Protein AF-A0A1C5MV67-F1 (afdb_monomer_lite)

Secondary structure (DSSP, 8-state):
-HHHHHHHHHHHHHHHHHHHHHHHHHHTS-HHHHHHHHHHHHHHHHHH-SS-BSSTT-GGGB--HHHHHHHHHHHT---SS-HHHHHHH--EEE-S-S-HHHHHHTTTSTT-EEE--TTS--TTHHHHHHHHTT--HHHHHHHHHHHHHHHHHHHHHHHHHTT-GGGHHHHHHHHTTS-HHHHTT-HHHHHHHHHHHHHHHHHHHHHHHHGGGHHHHHHHHHHHHHHH-SSSSTHHHHHHHHHHHHHH--SS-HHHHHHHHHHHHHHHHHHHHHHHHHHHHHHHHHH-S-HHHHHHHHHHHHH-SEETTEE--HHHHHHHHHHTS--

Radius of gyration: 21.18 Å; chains: 1; bounding box: 54×54×55 Å

Sequence (327 aa):
MKKTLFTYITAFLCSVIGGSFLLAAAYALPQRSIDKHVEESVAVLAEEGNYPVETPGILGTMRDNYTDAIMLNMASYDSKYPLLQKAFGNYKKRNSDKYAVTWLEHRNDKDAKSVSYARYWHGYLVPLKLLLEVFNYQQIRSLIIFTDLLLIVWICLLMQKKGRNRYIFPFLITLMFFPLNIVGKSLQFSTVFIPVLLEILVMLKYEKNFHAQYGLLFLFSGIVTAYLDLLTYPLVSVGFLLCFAIISDENSRCFGKWKNMVGYTLSWGIGYGGMWASKWLISSLILRENVLKNAVDTAAFRVSTSNGNDTWTHMDVWKVNISNSPK

pLDDT: mean 89.57, std 10.17, range [42.03, 98.31]

Structure (mmCIF, N/CA/C/O backbone):
data_AF-A0A1C5MV67-F1
#
_entry.id   AF-A0A1C5MV67-F1
#
loop_
_atom_site.group_PDB
_atom_site.id
_atom_site.type_symbol
_atom_site.label_atom_id
_atom_site.label_alt_id
_atom_site.label_comp_id
_atom_site.label_asym_id
_atom_site.label_entity_id
_atom_site.label_seq_id
_atom_site.pdbx_PDB_ins_code
_atom_site.Cartn_x
_atom_site.Cartn_y
_atom_site.Cartn_z
_atom_site.occupancy
_atom_site.B_iso_or_equiv
_atom_site.auth_seq_id
_atom_site.auth_comp_id
_atom_site.auth_asym_id
_atom_site.auth_atom_id
_atom_site.pdbx_PDB_model_num
ATOM 1 N N . MET A 1 1 ? 0.168 -11.218 31.106 1.00 62.50 1 MET A N 1
ATOM 2 C CA . MET A 1 1 ? 1.357 -10.566 30.508 1.00 62.50 1 MET A CA 1
ATOM 3 C C . MET A 1 1 ? 2.141 -11.494 29.575 1.00 62.50 1 MET A C 1
ATOM 5 O O . MET A 1 1 ? 2.167 -11.205 28.388 1.00 62.50 1 MET A O 1
ATOM 9 N N . LYS A 1 2 ? 2.690 -12.633 30.040 1.00 71.88 2 LYS A N 1
ATOM 10 C CA . LYS A 1 2 ? 3.451 -13.576 29.181 1.00 71.88 2 LYS A CA 1
ATOM 11 C C . LYS A 1 2 ? 2.666 -14.086 27.957 1.00 71.88 2 LYS A C 1
ATOM 13 O O . LYS A 1 2 ? 3.179 -14.032 26.848 1.00 71.88 2 LYS A O 1
ATOM 18 N N . LYS A 1 3 ? 1.403 -14.497 28.143 1.00 77.62 3 LYS A N 1
ATOM 19 C CA . LYS A 1 3 ? 0.530 -14.979 27.051 1.00 77.62 3 LYS A CA 1
ATOM 20 C C . LYS A 1 3 ? 0.248 -13.900 25.995 1.00 77.62 3 LYS A C 1
ATOM 22 O O . LYS A 1 3 ? 0.315 -14.183 24.810 1.00 77.62 3 LYS A O 1
ATOM 27 N N . THR A 1 4 ? -0.007 -12.663 26.425 1.00 83.56 4 THR A N 1
ATOM 28 C CA . THR A 1 4 ? -0.262 -11.522 25.530 1.00 83.56 4 THR A CA 1
ATOM 29 C C . THR A 1 4 ? 0.975 -11.168 24.710 1.00 83.56 4 THR A C 1
ATOM 31 O O . THR A 1 4 ? 0.873 -11.041 23.499 1.00 83.56 4 THR A O 1
ATOM 34 N N . LEU A 1 5 ? 2.149 -11.072 25.343 1.00 88.88 5 LEU A N 1
ATOM 35 C CA . LEU A 1 5 ? 3.400 -10.794 24.631 1.00 88.88 5 LEU A CA 1
ATOM 36 C C . LEU A 1 5 ? 3.720 -11.891 23.606 1.00 88.88 5 LEU A C 1
ATOM 38 O O . LEU A 1 5 ? 4.070 -11.582 22.472 1.00 88.88 5 LEU A O 1
ATOM 42 N N . PHE A 1 6 ? 3.534 -13.160 23.984 1.00 92.94 6 PHE A N 1
ATOM 43 C CA . PHE A 1 6 ? 3.697 -14.288 23.070 1.00 92.94 6 PHE A CA 1
ATOM 44 C C . PHE A 1 6 ? 2.798 -14.149 21.835 1.00 92.94 6 PHE A C 1
ATOM 46 O O . PHE A 1 6 ? 3.295 -14.247 20.721 1.00 92.94 6 PHE A O 1
ATOM 53 N N . THR A 1 7 ? 1.513 -13.817 22.006 1.00 93.19 7 THR A N 1
ATOM 54 C CA . THR A 1 7 ? 0.595 -13.595 20.875 1.00 93.19 7 THR A CA 1
ATOM 55 C C . THR A 1 7 ? 1.082 -12.504 19.920 1.00 93.19 7 THR A C 1
ATOM 57 O O . THR A 1 7 ? 1.011 -12.700 18.712 1.00 93.19 7 THR A O 1
ATOM 60 N N . TYR A 1 8 ? 1.601 -11.382 20.429 1.00 94.81 8 TYR A N 1
ATOM 61 C CA . TYR A 1 8 ? 2.103 -10.290 19.585 1.00 94.81 8 TYR A CA 1
ATOM 62 C C . TYR A 1 8 ? 3.346 -10.715 18.798 1.00 94.81 8 TYR A C 1
ATOM 64 O O . TYR A 1 8 ? 3.428 -10.466 17.598 1.00 94.81 8 TYR A O 1
ATOM 72 N N . ILE A 1 9 ? 4.285 -11.402 19.455 1.00 95.56 9 ILE A N 1
ATOM 73 C CA . ILE A 1 9 ? 5.500 -11.914 18.809 1.00 95.56 9 ILE A CA 1
ATOM 74 C C . ILE A 1 9 ? 5.137 -12.943 17.737 1.00 95.56 9 ILE A C 1
ATOM 76 O O . ILE A 1 9 ? 5.615 -12.845 16.611 1.00 95.56 9 ILE A O 1
ATOM 80 N N . THR A 1 10 ? 4.264 -13.903 18.053 1.00 96.06 10 THR A N 1
ATOM 81 C CA . THR A 1 10 ? 3.809 -14.911 17.090 1.00 96.06 10 THR A CA 1
ATOM 82 C C . THR A 1 10 ? 3.107 -14.260 15.904 1.00 96.06 10 THR A C 1
ATOM 84 O O . THR A 1 10 ? 3.457 -14.559 14.768 1.00 96.06 10 THR A O 1
ATOM 87 N N . ALA A 1 11 ? 2.174 -13.334 16.142 1.00 96.12 11 ALA A N 1
ATOM 88 C CA . ALA A 1 11 ? 1.477 -12.614 15.079 1.00 96.12 11 ALA A CA 1
ATOM 89 C C . ALA A 1 11 ? 2.453 -11.868 14.157 1.00 96.12 11 ALA A C 1
ATOM 91 O O . ALA A 1 11 ? 2.352 -11.971 12.933 1.00 96.12 11 ALA A O 1
ATOM 92 N N . PHE A 1 12 ? 3.435 -11.176 14.736 1.00 98.00 12 PHE A N 1
ATOM 93 C CA . PHE A 1 12 ? 4.463 -10.473 13.980 1.00 98.00 12 PHE A CA 1
ATOM 94 C C . PHE A 1 12 ? 5.322 -11.434 13.141 1.00 98.00 12 PHE A C 1
ATOM 96 O O . PHE A 1 12 ? 5.445 -11.248 11.932 1.00 98.00 12 PHE A O 1
ATOM 103 N N . LEU A 1 13 ? 5.863 -12.499 13.743 1.00 97.69 13 LEU A N 1
ATOM 104 C CA . LEU A 1 13 ? 6.701 -13.475 13.034 1.00 97.69 13 LEU A CA 1
ATOM 105 C C . LEU A 1 13 ? 5.932 -14.190 11.917 1.00 97.69 13 LEU A C 1
ATOM 107 O O . LEU A 1 13 ? 6.445 -14.319 10.806 1.00 97.69 13 LEU A O 1
ATOM 111 N N . CYS A 1 14 ? 4.687 -14.597 12.176 1.00 97.88 14 CYS A N 1
ATOM 112 C CA . CYS A 1 14 ? 3.814 -15.172 11.156 1.00 97.88 14 CYS A CA 1
ATOM 113 C C . CYS A 1 14 ? 3.566 -14.190 10.006 1.00 97.88 14 CYS A C 1
ATOM 115 O O . CYS A 1 14 ? 3.551 -14.613 8.854 1.00 97.88 14 CYS A O 1
ATOM 117 N N . SER A 1 15 ? 3.428 -12.893 10.291 1.00 98.06 15 SER A N 1
ATOM 118 C CA . SER A 1 15 ? 3.246 -11.870 9.255 1.00 98.06 15 SER A CA 1
ATOM 119 C C . SER A 1 15 ? 4.497 -11.680 8.401 1.00 98.06 15 SER A C 1
ATOM 121 O O . SER A 1 15 ? 4.391 -11.577 7.183 1.00 98.06 15 SER A O 1
ATOM 123 N N . VAL A 1 16 ? 5.688 -11.695 9.007 1.00 98.19 16 VAL A N 1
ATOM 124 C CA . VAL A 1 16 ? 6.962 -11.615 8.271 1.00 98.19 16 VAL A CA 1
ATOM 125 C C . VAL A 1 16 ? 7.144 -12.833 7.364 1.00 98.19 16 VAL A C 1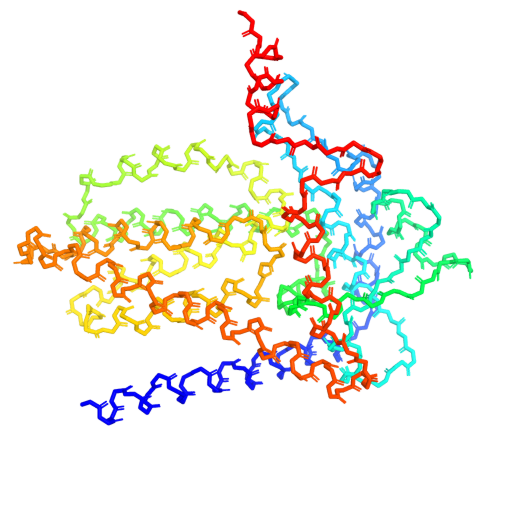
ATOM 127 O O . VAL A 1 16 ? 7.483 -12.682 6.189 1.00 98.19 16 VAL A O 1
ATOM 130 N N . ILE A 1 17 ? 6.887 -14.039 7.879 1.00 97.88 17 ILE A N 1
ATOM 131 C CA . ILE A 1 17 ? 6.990 -15.286 7.106 1.00 97.88 17 ILE A CA 1
ATOM 132 C C . ILE A 1 17 ? 5.941 -15.307 5.989 1.00 97.88 17 ILE A C 1
ATOM 134 O O . ILE A 1 17 ? 6.277 -15.566 4.835 1.00 97.88 17 ILE A O 1
ATOM 138 N N . GLY A 1 18 ? 4.688 -14.982 6.311 1.00 98.12 18 GLY A N 1
ATOM 139 C CA . GLY A 1 18 ? 3.589 -14.924 5.351 1.00 98.12 18 GLY A CA 1
ATOM 140 C C . GLY A 1 18 ? 3.837 -13.895 4.250 1.00 98.12 18 GLY A C 1
ATOM 141 O O . GLY A 1 18 ? 3.744 -14.229 3.075 1.00 98.12 18 GLY A O 1
ATOM 142 N N . GLY A 1 19 ? 4.245 -12.675 4.605 1.00 97.69 19 GLY A N 1
ATOM 143 C CA . GLY A 1 19 ? 4.586 -11.625 3.642 1.00 97.69 19 GLY A CA 1
ATOM 144 C C . GLY A 1 19 ? 5.785 -11.989 2.761 1.00 97.69 19 GLY A C 1
ATOM 145 O O . GLY A 1 19 ? 5.784 -11.697 1.565 1.00 97.69 19 GLY A O 1
ATOM 146 N N . SER A 1 20 ? 6.778 -12.687 3.317 1.00 97.69 20 SER A N 1
ATOM 147 C CA . SER A 1 20 ? 7.913 -13.224 2.553 1.00 97.69 20 SER A CA 1
ATOM 148 C C . SER A 1 20 ? 7.466 -14.269 1.533 1.00 97.69 20 SER A C 1
ATOM 150 O O . SER A 1 20 ? 7.858 -14.206 0.368 1.00 97.69 20 SER A O 1
ATOM 152 N N . PHE A 1 21 ? 6.622 -15.209 1.963 1.00 97.94 21 PHE A N 1
ATOM 153 C CA . PHE A 1 21 ? 6.066 -16.245 1.100 1.00 97.94 21 PHE A CA 1
ATOM 154 C C . PHE A 1 21 ? 5.197 -15.651 -0.010 1.00 97.94 21 PHE A C 1
ATOM 156 O O . PHE A 1 21 ? 5.400 -15.980 -1.174 1.00 97.94 21 PHE A O 1
ATOM 163 N N . LEU A 1 22 ? 4.277 -14.742 0.327 1.00 98.12 22 LEU A N 1
ATOM 164 C CA . LEU A 1 22 ? 3.391 -14.090 -0.640 1.00 98.12 22 LEU A CA 1
ATOM 165 C C . LEU A 1 22 ? 4.179 -13.314 -1.697 1.00 98.12 22 LEU A C 1
ATOM 167 O O . LEU A 1 22 ? 3.877 -13.418 -2.883 1.00 98.12 22 LEU A O 1
ATOM 171 N N . LEU A 1 23 ? 5.220 -12.584 -1.289 1.00 97.00 23 LEU A N 1
ATOM 172 C CA . LEU A 1 23 ? 6.060 -11.846 -2.227 1.00 97.00 23 LEU A CA 1
ATOM 173 C C . LEU A 1 23 ? 6.837 -12.797 -3.144 1.00 97.00 23 LEU A C 1
ATOM 175 O O . LEU A 1 23 ? 6.863 -12.595 -4.355 1.00 97.00 23 LEU A O 1
ATOM 179 N N . ALA A 1 24 ? 7.423 -13.865 -2.597 1.00 96.81 24 ALA A N 1
ATOM 180 C CA . ALA A 1 24 ? 8.077 -14.890 -3.407 1.00 96.81 24 ALA A CA 1
ATOM 181 C C . ALA A 1 24 ? 7.095 -15.555 -4.386 1.00 96.81 24 ALA A C 1
ATOM 183 O O . ALA A 1 24 ? 7.437 -15.740 -5.550 1.00 96.81 24 ALA A O 1
ATOM 184 N N . ALA A 1 25 ? 5.868 -15.850 -3.952 1.00 96.88 25 ALA A N 1
ATOM 185 C CA . ALA A 1 25 ? 4.820 -16.402 -4.805 1.00 96.88 25 ALA A CA 1
ATOM 186 C C . ALA A 1 25 ? 4.427 -15.437 -5.937 1.00 96.88 25 ALA A C 1
ATOM 188 O O . ALA A 1 25 ? 4.288 -15.868 -7.077 1.00 96.88 25 ALA A O 1
ATOM 189 N N . ALA A 1 26 ? 4.333 -14.131 -5.667 1.00 96.50 26 ALA A N 1
ATOM 190 C CA . ALA A 1 26 ? 4.048 -13.126 -6.693 1.00 96.50 26 ALA A CA 1
ATOM 191 C C . ALA A 1 26 ? 5.129 -13.080 -7.789 1.00 96.50 26 ALA A C 1
ATOM 193 O O . ALA A 1 26 ? 4.818 -12.919 -8.967 1.00 96.50 26 ALA A O 1
ATOM 194 N N . TYR A 1 27 ? 6.402 -13.271 -7.431 1.00 95.50 27 TYR A N 1
ATOM 195 C CA . TYR A 1 27 ? 7.497 -13.375 -8.406 1.00 95.50 27 TYR A CA 1
ATOM 196 C C . TYR A 1 27 ? 7.587 -14.735 -9.111 1.00 95.50 27 TYR A C 1
ATOM 198 O O . TYR A 1 27 ? 8.359 -14.862 -10.061 1.00 95.50 27 TYR A O 1
ATOM 206 N N . ALA A 1 28 ? 6.825 -15.734 -8.666 1.00 94.88 28 ALA A N 1
ATOM 207 C CA . ALA A 1 28 ? 6.713 -17.030 -9.328 1.00 94.88 28 ALA A CA 1
ATOM 208 C C . ALA A 1 28 ? 5.585 -17.069 -10.378 1.00 94.88 28 ALA A C 1
ATOM 210 O O . ALA A 1 28 ? 5.469 -18.063 -11.094 1.00 94.88 28 ALA A O 1
ATOM 211 N N . LEU A 1 29 ? 4.760 -16.016 -10.468 1.00 95.19 29 LEU A N 1
ATOM 212 C CA . LEU A 1 29 ? 3.685 -15.919 -11.456 1.00 95.19 29 LEU A CA 1
ATOM 213 C C . LEU A 1 29 ? 4.227 -15.867 -12.899 1.00 95.19 29 LEU A C 1
ATOM 215 O O . LEU A 1 29 ? 5.327 -15.346 -13.119 1.00 95.19 29 LEU A O 1
ATOM 219 N N . PRO A 1 30 ? 3.475 -16.390 -13.889 1.00 92.31 30 PRO A N 1
ATOM 220 C CA . PRO A 1 30 ? 3.860 -16.334 -15.295 1.00 92.31 30 PRO A CA 1
ATOM 221 C C . PRO A 1 30 ? 3.992 -14.898 -15.808 1.00 92.31 30 PRO A C 1
ATOM 223 O O . PRO A 1 30 ? 3.091 -14.084 -15.701 1.00 92.31 30 PRO A O 1
ATOM 226 N N . GLN A 1 31 ? 5.105 -14.580 -16.459 1.00 93.56 31 GLN A N 1
ATOM 227 C CA . GLN A 1 31 ? 5.372 -13.184 -16.799 1.00 93.56 31 GLN A CA 1
ATOM 228 C C . GLN A 1 31 ? 4.659 -12.696 -18.078 1.00 93.56 31 GLN A C 1
ATOM 230 O O . GLN A 1 31 ? 4.447 -11.501 -18.260 1.00 93.56 31 GLN A O 1
ATOM 235 N N . ARG A 1 32 ? 4.230 -13.612 -18.957 1.00 94.81 32 ARG A N 1
ATOM 236 C CA . ARG A 1 32 ? 3.711 -13.281 -20.298 1.00 94.81 32 ARG A CA 1
ATOM 237 C C . ARG A 1 32 ? 2.493 -12.348 -20.275 1.00 94.81 32 ARG A C 1
ATOM 239 O O . ARG A 1 32 ? 2.457 -11.399 -21.054 1.00 94.81 32 ARG A O 1
ATOM 246 N N . SER A 1 33 ? 1.493 -12.635 -19.440 1.00 95.81 33 SER A N 1
ATOM 247 C CA . SER A 1 33 ? 0.276 -11.813 -19.346 1.00 95.81 33 SER A CA 1
ATOM 248 C C . SER A 1 33 ? 0.591 -10.450 -18.734 1.00 95.81 33 SER A C 1
ATOM 250 O O . SER A 1 33 ? 0.167 -9.421 -19.254 1.00 95.81 33 SER A O 1
ATOM 252 N N . ILE A 1 34 ? 1.399 -10.458 -17.670 1.00 97.25 34 ILE A N 1
ATOM 253 C CA . ILE A 1 34 ? 1.827 -9.263 -16.942 1.00 97.25 34 ILE A CA 1
ATOM 254 C C . ILE A 1 34 ? 2.571 -8.307 -17.874 1.00 97.25 34 ILE A C 1
ATOM 256 O O . ILE A 1 34 ? 2.233 -7.128 -17.930 1.00 97.25 34 ILE A O 1
ATOM 260 N N . ASP A 1 35 ? 3.539 -8.803 -18.646 1.00 95.81 35 ASP A N 1
ATOM 261 C CA . ASP A 1 35 ? 4.328 -7.972 -19.559 1.00 95.81 35 ASP A CA 1
ATOM 262 C C . ASP A 1 35 ? 3.471 -7.339 -20.650 1.00 95.81 35 ASP A C 1
ATOM 264 O O . ASP A 1 35 ? 3.646 -6.155 -20.943 1.00 95.81 35 ASP A O 1
ATOM 268 N N . LYS A 1 36 ? 2.515 -8.098 -21.201 1.00 96.50 36 LYS A N 1
ATOM 269 C CA . LYS A 1 36 ? 1.563 -7.598 -22.196 1.00 96.50 36 LYS A CA 1
ATOM 270 C C . LYS A 1 36 ? 0.708 -6.465 -21.620 1.00 96.50 36 LYS A C 1
ATOM 272 O O . LYS A 1 36 ? 0.616 -5.397 -22.217 1.00 96.50 36 LYS A O 1
ATOM 277 N N . HIS A 1 37 ? 0.101 -6.665 -20.453 1.00 97.94 37 HIS A N 1
ATOM 278 C CA . HIS A 1 37 ? -0.737 -5.636 -19.836 1.00 97.94 37 HIS A CA 1
ATOM 279 C C . HIS A 1 37 ? 0.075 -4.421 -19.376 1.00 97.94 37 HIS A C 1
ATOM 281 O O . HIS A 1 37 ? -0.418 -3.295 -19.440 1.00 97.94 37 HIS A O 1
ATOM 287 N N . VAL A 1 38 ? 1.332 -4.604 -18.962 1.00 97.19 38 VAL A N 1
ATOM 288 C CA . VAL A 1 38 ? 2.241 -3.485 -18.684 1.00 97.19 38 VAL A CA 1
ATOM 289 C C . VAL A 1 38 ? 2.593 -2.728 -19.966 1.00 97.19 38 VAL A C 1
ATOM 291 O O . VAL A 1 38 ? 2.618 -1.504 -19.934 1.00 97.19 38 VAL A O 1
ATOM 294 N N . GLU A 1 39 ? 2.805 -3.406 -21.095 1.00 95.56 39 GLU A N 1
ATOM 295 C CA . GLU A 1 39 ? 3.030 -2.764 -22.397 1.00 95.56 39 GLU A CA 1
ATOM 296 C C . GLU A 1 39 ? 1.841 -1.894 -22.827 1.00 95.56 39 GLU A C 1
ATOM 298 O O . GLU A 1 39 ? 2.036 -0.724 -23.147 1.00 95.56 39 GLU A O 1
ATOM 303 N N . GLU A 1 40 ? 0.612 -2.407 -22.709 1.00 96.25 40 GLU A N 1
ATOM 304 C CA . GLU A 1 40 ? -0.617 -1.624 -22.928 1.00 96.25 40 GLU A CA 1
ATOM 305 C C . GLU A 1 40 ? -0.695 -0.394 -22.002 1.00 96.25 40 GLU A C 1
ATOM 307 O O . GLU A 1 40 ? -1.222 0.655 -22.372 1.00 96.25 40 GLU A O 1
ATOM 312 N N . SER A 1 41 ? -0.144 -0.509 -20.792 1.00 96.69 41 SER A N 1
ATOM 313 C CA . SER A 1 41 ? -0.167 0.544 -19.772 1.00 96.69 41 SER A CA 1
ATOM 314 C C . SER A 1 41 ? 0.841 1.670 -20.019 1.00 96.69 41 SER A C 1
ATOM 316 O O . SER A 1 41 ? 0.632 2.783 -19.534 1.00 96.69 41 SER A O 1
ATOM 318 N N . VAL A 1 42 ? 1.925 1.404 -20.759 1.00 95.44 42 VAL A N 1
ATOM 319 C CA . VAL A 1 42 ? 2.972 2.402 -21.041 1.00 95.44 42 VAL A CA 1
ATOM 320 C C . VAL A 1 42 ? 2.407 3.589 -21.807 1.00 95.44 42 VAL A C 1
ATOM 322 O O . VAL A 1 42 ? 2.688 4.721 -21.430 1.00 95.44 42 VAL A O 1
ATOM 325 N N . ALA A 1 43 ? 1.581 3.344 -22.828 1.00 92.56 43 ALA A N 1
ATOM 326 C CA . ALA A 1 43 ? 1.019 4.406 -23.662 1.00 92.56 43 ALA A CA 1
ATOM 327 C C . ALA A 1 43 ? 0.228 5.433 -22.832 1.00 92.56 43 ALA A C 1
ATOM 329 O O . ALA A 1 43 ? 0.409 6.636 -22.998 1.00 92.56 43 ALA A O 1
ATOM 330 N N . VAL A 1 44 ? -0.575 4.954 -21.874 1.00 94.19 44 VAL A N 1
ATOM 331 C CA . VAL A 1 44 ? -1.361 5.810 -20.971 1.00 94.19 44 VAL A CA 1
ATOM 332 C C . VAL A 1 44 ? -0.451 6.667 -20.092 1.00 94.19 44 VAL A C 1
ATOM 334 O O . VAL A 1 44 ? -0.664 7.868 -19.953 1.00 94.19 44 VAL A O 1
ATOM 337 N N . LEU A 1 45 ? 0.580 6.068 -19.491 1.00 94.94 45 LEU A N 1
ATOM 338 C CA . LEU A 1 45 ? 1.503 6.798 -18.619 1.00 94.94 45 LEU A CA 1
ATOM 339 C C . LEU A 1 45 ? 2.386 7.787 -19.388 1.00 94.94 45 LEU A C 1
ATOM 341 O O . LEU A 1 45 ? 2.703 8.846 -18.850 1.00 94.94 45 LEU A O 1
ATOM 345 N N . ALA A 1 46 ? 2.776 7.459 -20.621 1.00 93.69 46 ALA A N 1
ATOM 346 C CA . ALA A 1 46 ? 3.545 8.345 -21.490 1.00 93.69 46 ALA A CA 1
ATOM 347 C C . ALA A 1 46 ? 2.738 9.594 -21.876 1.00 93.69 46 ALA A C 1
ATOM 349 O O . ALA A 1 46 ? 3.272 10.700 -21.832 1.00 93.69 46 ALA A O 1
ATOM 350 N N . GLU A 1 47 ? 1.445 9.430 -22.173 1.00 94.25 47 GLU A N 1
ATOM 351 C CA . GLU A 1 47 ? 0.533 10.542 -22.459 1.00 94.25 47 GLU A CA 1
ATOM 352 C C . GLU A 1 47 ? 0.284 11.421 -21.222 1.00 94.25 47 GLU A C 1
ATOM 354 O O . GLU A 1 47 ? 0.350 12.646 -21.296 1.00 94.25 47 GLU A O 1
ATOM 359 N N . GLU A 1 48 ? 0.030 10.808 -20.063 1.00 93.69 48 GLU A N 1
ATOM 360 C CA . GLU A 1 48 ? -0.258 11.540 -18.823 1.00 93.69 48 GLU A CA 1
ATOM 361 C C . GLU A 1 48 ? 0.989 12.179 -18.182 1.00 93.69 48 GLU A C 1
ATOM 363 O O . GLU A 1 48 ? 0.888 13.143 -17.420 1.00 93.69 48 GLU A O 1
ATOM 368 N N . GLY A 1 49 ? 2.176 11.631 -18.441 1.00 94.06 49 GLY A N 1
ATOM 369 C CA . GLY A 1 49 ? 3.418 12.032 -17.792 1.00 94.06 49 GLY A CA 1
ATOM 370 C C . GLY A 1 49 ? 3.531 11.569 -16.332 1.00 94.06 49 GLY A C 1
ATOM 371 O O . GLY A 1 49 ? 2.738 10.780 -15.822 1.00 94.06 49 GLY A O 1
ATOM 372 N N . ASN A 1 50 ? 4.573 12.048 -15.640 1.00 92.81 50 ASN A N 1
ATOM 373 C CA . ASN A 1 50 ? 4.967 11.550 -14.309 1.00 92.81 50 ASN A CA 1
ATOM 374 C C . ASN A 1 50 ? 4.142 12.132 -13.152 1.00 92.81 50 ASN A C 1
ATOM 376 O O . ASN A 1 50 ? 3.959 11.461 -12.140 1.00 92.81 50 ASN A O 1
ATOM 380 N N . TYR A 1 51 ? 3.675 13.371 -13.289 1.00 93.19 51 TYR A N 1
ATOM 381 C CA . TYR A 1 51 ? 2.961 14.092 -12.234 1.00 93.19 51 TYR A CA 1
ATOM 382 C C . TYR A 1 51 ? 1.809 14.921 -12.821 1.00 93.19 51 TYR A C 1
ATOM 384 O O . TYR A 1 51 ? 1.839 16.152 -12.741 1.00 93.19 51 TYR A O 1
ATOM 392 N N . PRO A 1 52 ? 0.818 14.286 -13.477 1.00 92.69 52 PRO A N 1
ATOM 393 C CA . PRO A 1 52 ? -0.318 15.015 -14.024 1.00 92.69 52 PRO A CA 1
ATOM 394 C C . PRO A 1 52 ? -1.130 15.653 -12.896 1.00 92.69 52 PRO A C 1
ATOM 396 O O . PRO A 1 52 ? -1.346 15.048 -11.843 1.00 92.69 52 PRO A O 1
ATOM 399 N N . VAL A 1 53 ? -1.601 16.873 -13.138 1.00 90.31 53 VAL A N 1
ATOM 400 C CA . VAL A 1 53 ? -2.462 17.627 -12.222 1.00 90.31 53 VAL A CA 1
ATOM 401 C C . VAL A 1 53 ? -3.864 17.659 -12.819 1.00 90.31 53 VAL A C 1
ATOM 403 O O . VAL A 1 53 ? -4.039 18.191 -13.912 1.00 90.31 53 VAL A O 1
ATOM 406 N N . GLU A 1 54 ? -4.859 17.091 -12.129 1.00 87.06 54 GLU A N 1
ATOM 407 C CA . GLU A 1 54 ? -6.228 17.022 -12.674 1.00 87.06 54 GLU A CA 1
ATOM 408 C C . GLU A 1 54 ? -6.885 18.406 -12.776 1.00 87.06 54 GLU A C 1
ATOM 410 O O . GLU A 1 54 ? -7.599 18.676 -13.739 1.00 87.06 54 GLU A O 1
ATOM 415 N N . THR A 1 55 ? -6.639 19.288 -11.801 1.00 86.31 55 THR A N 1
ATOM 416 C CA . THR A 1 55 ? -7.139 20.667 -11.818 1.00 86.31 55 THR A CA 1
ATOM 417 C C . THR A 1 55 ? -5.963 21.638 -11.920 1.00 86.31 55 THR A C 1
ATOM 419 O O . THR A 1 55 ? -5.234 21.805 -10.934 1.00 86.31 55 THR A O 1
ATOM 422 N N . PRO A 1 56 ? -5.769 22.312 -13.071 1.00 86.06 56 PRO A N 1
ATOM 423 C CA . PRO A 1 56 ? -4.658 23.237 -13.270 1.00 86.06 56 PRO A CA 1
ATOM 424 C C . PRO A 1 56 ? -4.527 24.253 -12.126 1.00 86.06 56 PRO A C 1
ATOM 426 O O . PRO A 1 56 ? -5.502 24.884 -11.725 1.00 86.06 56 PRO A O 1
ATOM 429 N N . GLY A 1 57 ? -3.316 24.390 -11.579 1.00 84.56 57 GLY A N 1
ATOM 430 C CA . GLY A 1 57 ? -3.016 25.293 -10.461 1.00 84.56 57 GLY A CA 1
ATOM 431 C C . GLY A 1 57 ? -3.283 24.728 -9.059 1.00 84.56 57 GLY A C 1
ATOM 432 O O . GLY A 1 57 ? -2.811 25.310 -8.085 1.00 84.56 57 GLY A O 1
ATOM 433 N N . ILE A 1 58 ? -3.959 23.580 -8.921 1.00 84.75 58 ILE A N 1
ATOM 434 C CA . ILE A 1 58 ? -4.219 22.946 -7.619 1.00 84.75 58 ILE A CA 1
ATOM 435 C C . ILE A 1 58 ? -3.313 21.725 -7.443 1.00 84.75 58 ILE A C 1
ATOM 437 O O . ILE A 1 58 ? -3.680 20.603 -7.791 1.00 84.75 58 ILE A O 1
ATOM 441 N N . LEU A 1 59 ? -2.139 21.924 -6.835 1.00 84.31 59 LEU A N 1
ATOM 442 C CA . LEU A 1 59 ? -1.154 20.853 -6.599 1.00 84.31 59 LEU A CA 1
ATOM 443 C C . LEU A 1 59 ? -1.704 19.671 -5.783 1.00 84.31 59 LEU A C 1
ATOM 445 O O . LEU A 1 59 ? -1.254 18.545 -5.963 1.00 84.31 59 LEU A O 1
ATOM 449 N N . GLY A 1 60 ? -2.715 19.891 -4.935 1.00 80.69 60 GLY A N 1
ATOM 450 C CA . GLY A 1 60 ? -3.403 18.814 -4.209 1.00 80.69 60 GLY A CA 1
ATOM 451 C C . GLY A 1 60 ? -4.145 17.814 -5.109 1.00 80.69 60 GLY A C 1
ATOM 452 O O . GLY A 1 60 ? -4.586 16.776 -4.631 1.00 80.69 60 GLY A O 1
ATOM 453 N N . THR A 1 61 ? -4.272 18.110 -6.406 1.00 86.25 61 THR A N 1
ATOM 454 C CA . THR A 1 61 ? -4.858 17.222 -7.424 1.00 86.25 61 THR A CA 1
ATOM 455 C C . THR A 1 61 ? -3.805 16.531 -8.296 1.00 86.25 61 THR A C 1
ATOM 457 O O . THR A 1 61 ? -4.122 15.998 -9.358 1.00 86.25 61 THR A O 1
ATOM 460 N N . MET A 1 62 ? -2.540 16.555 -7.871 1.00 90.06 62 MET A N 1
ATOM 461 C CA . MET A 1 62 ? -1.441 15.881 -8.554 1.00 90.06 62 MET A CA 1
ATOM 462 C C . MET A 1 62 ? -1.473 14.371 -8.290 1.00 90.06 62 MET A C 1
ATOM 464 O O . MET A 1 62 ? -1.549 13.934 -7.139 1.00 90.06 62 MET A O 1
ATOM 468 N N . ARG A 1 63 ? -1.377 13.568 -9.354 1.00 91.00 63 ARG A N 1
ATOM 469 C CA . ARG A 1 63 ? -1.203 12.109 -9.265 1.00 91.00 63 ARG A CA 1
ATOM 470 C C . ARG A 1 63 ? 0.277 11.734 -9.260 1.00 91.00 63 ARG A C 1
ATOM 472 O O . ARG A 1 63 ? 1.117 12.480 -9.759 1.00 91.00 63 ARG A O 1
ATOM 479 N N . ASP A 1 64 ? 0.586 10.556 -8.726 1.00 92.75 64 ASP A N 1
ATOM 480 C CA . ASP A 1 64 ? 1.953 10.027 -8.639 1.00 92.75 64 ASP A CA 1
ATOM 481 C C . ASP A 1 64 ? 2.202 8.915 -9.671 1.00 92.75 64 ASP A C 1
ATOM 483 O O . ASP A 1 64 ? 2.476 7.757 -9.346 1.00 92.75 64 ASP A O 1
ATOM 487 N N . ASN A 1 65 ? 2.109 9.283 -10.951 1.00 95.44 65 ASN A N 1
ATOM 488 C CA . ASN A 1 65 ? 2.397 8.372 -12.059 1.00 95.44 65 ASN A CA 1
ATOM 489 C C . ASN A 1 65 ? 3.873 7.938 -12.081 1.00 95.44 65 ASN A C 1
ATOM 491 O O . ASN A 1 65 ? 4.196 6.868 -12.592 1.00 95.44 65 ASN A O 1
ATOM 495 N N . TYR A 1 66 ? 4.774 8.745 -11.512 1.00 94.94 66 TYR A N 1
ATOM 496 C CA . TYR A 1 66 ? 6.174 8.379 -11.322 1.00 94.94 66 TYR A CA 1
ATOM 497 C C . TYR A 1 66 ? 6.300 7.101 -10.490 1.00 94.94 66 TYR A C 1
ATOM 499 O O . TYR A 1 66 ? 6.977 6.150 -10.894 1.00 94.94 66 TYR A O 1
ATOM 507 N N . THR A 1 67 ? 5.651 7.062 -9.326 1.00 95.19 67 THR A N 1
ATOM 508 C CA . THR A 1 67 ? 5.712 5.880 -8.467 1.00 95.19 67 THR A CA 1
ATOM 509 C C . THR A 1 67 ? 4.957 4.714 -9.090 1.00 95.19 67 THR A C 1
ATOM 511 O O . THR A 1 67 ? 5.498 3.609 -9.120 1.00 95.19 67 THR A O 1
ATOM 514 N N . ASP A 1 68 ? 3.794 4.946 -9.697 1.00 96.69 68 ASP A N 1
ATOM 515 C CA . ASP A 1 68 ? 3.053 3.897 -10.403 1.00 96.69 68 ASP A CA 1
ATOM 516 C C . ASP A 1 68 ? 3.884 3.262 -11.534 1.00 96.69 68 ASP A C 1
ATOM 518 O O . ASP A 1 68 ? 3.918 2.037 -11.669 1.00 96.69 68 ASP A O 1
ATOM 522 N N . ALA A 1 69 ? 4.649 4.058 -12.290 1.00 97.06 69 ALA A N 1
ATOM 523 C CA . ALA A 1 69 ? 5.567 3.546 -13.304 1.00 97.06 69 ALA A CA 1
ATOM 524 C C . ALA A 1 69 ? 6.670 2.667 -12.693 1.00 97.06 69 ALA A C 1
ATOM 526 O O . ALA A 1 69 ? 7.022 1.635 -13.263 1.00 97.06 69 ALA A O 1
ATOM 527 N N . ILE A 1 70 ? 7.186 3.014 -11.506 1.00 96.25 70 ILE A N 1
ATOM 528 C CA . ILE A 1 70 ? 8.115 2.150 -10.758 1.00 96.25 70 ILE A CA 1
ATOM 529 C C . ILE A 1 70 ? 7.440 0.827 -10.374 1.00 96.25 70 ILE A C 1
ATOM 531 O O . ILE A 1 70 ? 8.067 -0.226 -10.517 1.00 96.25 70 ILE A O 1
ATOM 535 N N . MET A 1 71 ? 6.192 0.874 -9.899 1.00 97.69 71 MET A N 1
ATOM 536 C CA . MET A 1 71 ? 5.429 -0.312 -9.495 1.00 97.69 71 MET A CA 1
ATOM 537 C C . MET A 1 71 ? 5.221 -1.265 -10.678 1.00 97.69 71 MET A C 1
ATOM 539 O O . MET A 1 71 ? 5.497 -2.460 -10.556 1.00 97.69 71 MET A O 1
ATOM 543 N N . LEU A 1 72 ? 4.805 -0.739 -11.835 1.00 97.81 72 LEU A N 1
ATOM 544 C CA . LEU A 1 72 ? 4.630 -1.521 -13.064 1.00 97.81 72 LEU A CA 1
ATOM 545 C C . LEU A 1 72 ? 5.961 -2.060 -13.595 1.00 97.81 72 LEU A C 1
ATOM 547 O O . LEU A 1 72 ? 6.027 -3.213 -14.014 1.00 97.81 72 LEU A O 1
ATOM 551 N N . ASN A 1 73 ? 7.038 -1.273 -13.518 1.00 96.38 73 ASN A N 1
ATOM 552 C CA . ASN A 1 73 ? 8.363 -1.690 -13.980 1.00 96.38 73 ASN A CA 1
ATOM 553 C C . ASN A 1 73 ? 8.852 -2.912 -13.189 1.00 96.38 73 ASN A C 1
ATOM 555 O O . ASN A 1 73 ? 9.260 -3.906 -13.785 1.00 96.38 73 ASN A O 1
ATOM 559 N N . MET A 1 74 ? 8.709 -2.887 -11.859 1.00 96.12 74 MET A N 1
ATOM 560 C CA . MET A 1 74 ? 9.006 -4.043 -11.003 1.00 96.12 74 MET A CA 1
ATOM 561 C C . MET A 1 74 ? 8.083 -5.231 -11.261 1.00 96.12 74 MET A C 1
ATOM 563 O O . MET A 1 74 ? 8.543 -6.371 -11.288 1.00 96.12 74 MET A O 1
ATOM 567 N N . ALA A 1 75 ? 6.784 -4.987 -11.456 1.00 97.06 75 ALA A N 1
ATOM 568 C CA . ALA A 1 75 ? 5.834 -6.051 -11.761 1.00 97.06 75 ALA A CA 1
ATOM 569 C C . ALA A 1 75 ? 6.204 -6.778 -13.065 1.00 97.06 75 ALA A C 1
ATOM 571 O O . ALA A 1 75 ? 6.170 -8.011 -13.099 1.00 97.06 75 ALA A O 1
ATOM 572 N N . SER A 1 76 ? 6.635 -6.023 -14.085 1.00 94.94 76 SER A N 1
ATOM 573 C CA . SER A 1 76 ? 7.124 -6.527 -15.378 1.00 94.94 76 SER A CA 1
ATOM 574 C C . SER A 1 76 ? 8.558 -7.079 -15.360 1.00 94.94 76 SER A C 1
ATOM 576 O O . SER A 1 76 ? 9.085 -7.502 -16.385 1.00 94.94 76 SER A O 1
ATOM 578 N N . TYR A 1 77 ? 9.257 -7.022 -14.222 1.00 90.69 77 TYR A N 1
ATOM 579 C CA . TYR A 1 77 ? 10.675 -7.356 -14.200 1.00 90.69 77 TYR A CA 1
ATOM 580 C C . TYR A 1 77 ? 10.896 -8.869 -14.281 1.00 90.69 77 TYR A C 1
ATOM 582 O O . TYR A 1 77 ? 10.641 -9.601 -13.318 1.00 90.69 77 TYR A O 1
ATOM 590 N N . ASP A 1 78 ? 11.490 -9.315 -15.390 1.00 84.06 78 ASP A N 1
ATOM 591 C CA . ASP A 1 78 ? 12.067 -10.650 -15.505 1.00 84.06 78 ASP A CA 1
ATOM 592 C C . ASP A 1 78 ? 13.598 -10.630 -15.551 1.00 84.06 78 ASP A C 1
ATOM 594 O O . ASP A 1 78 ? 14.251 -9.738 -16.096 1.00 84.06 78 ASP A O 1
ATOM 598 N N . SER A 1 79 ? 14.198 -11.643 -14.935 1.00 82.00 79 SER A N 1
ATOM 599 C CA . SER A 1 79 ? 15.644 -11.826 -14.904 1.00 82.00 79 SER A CA 1
ATOM 600 C C . SER A 1 79 ? 16.028 -13.274 -14.650 1.00 82.00 79 SER A C 1
ATOM 602 O O . SER A 1 79 ? 15.221 -14.098 -14.224 1.00 82.00 79 SER A O 1
ATOM 604 N N . LYS A 1 80 ? 17.317 -13.566 -14.822 1.00 84.88 80 LYS A N 1
ATOM 605 C CA . LYS A 1 80 ? 17.903 -14.869 -14.490 1.00 84.88 80 LYS A CA 1
ATOM 606 C C . LYS A 1 80 ? 18.176 -15.056 -12.991 1.00 84.88 80 LYS A C 1
ATOM 608 O O . LYS A 1 80 ? 18.688 -16.102 -12.606 1.00 84.88 80 LYS A O 1
ATOM 613 N N . TYR A 1 81 ? 17.880 -14.061 -12.147 1.00 89.56 81 TYR A N 1
ATOM 614 C CA . TYR A 1 81 ? 18.107 -14.187 -10.708 1.00 89.56 81 TYR A CA 1
ATOM 615 C C . TYR A 1 81 ? 17.218 -15.284 -10.100 1.00 89.56 81 TYR A C 1
ATOM 617 O O . TYR A 1 81 ? 16.072 -15.445 -10.523 1.00 89.56 81 TYR A O 1
ATOM 625 N N . PRO A 1 82 ? 17.699 -16.013 -9.078 1.00 93.75 82 PRO A N 1
ATOM 626 C CA . PRO A 1 82 ? 16.867 -16.923 -8.300 1.00 93.75 82 PRO A CA 1
ATOM 627 C C . PRO A 1 82 ? 15.635 -16.222 -7.715 1.00 93.75 82 PRO A C 1
ATOM 629 O O . PRO A 1 82 ? 15.692 -15.040 -7.372 1.00 93.75 82 PRO A O 1
ATOM 632 N N . LEU A 1 83 ? 14.542 -16.968 -7.525 1.00 94.12 83 LEU A N 1
ATOM 633 C CA . LEU A 1 83 ? 13.247 -16.435 -7.077 1.00 94.12 83 LEU A CA 1
ATOM 634 C C . LEU A 1 83 ? 13.351 -15.540 -5.833 1.00 94.12 83 LEU A C 1
ATOM 636 O O . LEU A 1 83 ? 12.827 -14.431 -5.817 1.00 94.12 83 LEU A O 1
ATOM 640 N N . LEU A 1 84 ? 14.073 -15.997 -4.807 1.00 94.44 84 LEU A N 1
ATOM 641 C CA . LEU A 1 84 ? 14.249 -15.232 -3.572 1.00 94.44 84 LEU A CA 1
ATOM 642 C C . LEU A 1 84 ? 15.060 -13.951 -3.791 1.00 94.44 84 LEU A C 1
ATOM 644 O O . LEU A 1 84 ? 14.757 -12.931 -3.182 1.00 94.44 84 LEU A O 1
ATOM 648 N N . GLN A 1 85 ? 16.051 -13.964 -4.685 1.00 94.38 85 GLN A N 1
ATOM 649 C CA . GLN A 1 85 ? 16.777 -12.741 -5.027 1.00 94.38 85 GLN A CA 1
ATOM 650 C C . GLN A 1 85 ? 15.866 -11.759 -5.764 1.00 94.38 85 GLN A C 1
ATOM 652 O O . GLN A 1 85 ? 15.886 -10.582 -5.426 1.00 94.38 85 GLN A O 1
ATOM 657 N N . LYS A 1 86 ? 15.005 -12.220 -6.686 1.00 93.62 86 LYS A N 1
ATOM 658 C CA . LYS A 1 86 ? 13.990 -11.354 -7.316 1.00 93.62 86 LYS A CA 1
ATOM 659 C C . LYS A 1 86 ? 13.070 -10.730 -6.260 1.00 93.62 86 LYS A C 1
ATOM 661 O O . LYS A 1 86 ? 12.955 -9.509 -6.195 1.00 93.62 86 LYS A O 1
ATOM 666 N N . ALA A 1 87 ? 12.499 -11.566 -5.391 1.00 94.81 87 ALA A N 1
ATOM 667 C CA . ALA A 1 87 ? 11.538 -11.154 -4.372 1.00 94.81 87 ALA A CA 1
ATOM 668 C C . ALA A 1 87 ? 12.119 -10.180 -3.345 1.00 94.81 87 ALA A C 1
ATOM 670 O O . ALA A 1 87 ? 11.467 -9.217 -2.950 1.00 94.81 87 ALA A O 1
ATOM 671 N N . PHE A 1 88 ? 13.357 -10.400 -2.904 1.00 95.25 88 PHE A N 1
ATOM 672 C CA . PHE A 1 88 ? 13.960 -9.537 -1.896 1.00 95.25 88 PHE A CA 1
ATOM 673 C C . PHE A 1 88 ? 14.737 -8.360 -2.480 1.00 95.25 88 PHE A C 1
ATOM 675 O O . PHE A 1 88 ? 14.803 -7.323 -1.822 1.00 95.25 88 PHE A O 1
ATOM 682 N N . GLY A 1 89 ? 15.224 -8.481 -3.714 1.00 94.00 89 GLY A N 1
ATOM 683 C CA . GLY A 1 89 ? 15.884 -7.418 -4.466 1.00 94.00 89 GLY A CA 1
ATOM 684 C C . GLY A 1 89 ? 14.931 -6.389 -5.064 1.00 94.00 89 GLY A C 1
ATOM 685 O O . GLY A 1 89 ? 15.313 -5.228 -5.171 1.00 94.00 89 GLY A O 1
ATOM 686 N N . ASN A 1 90 ? 13.694 -6.776 -5.403 1.00 94.12 90 ASN A N 1
ATOM 687 C CA . ASN A 1 90 ? 12.685 -5.885 -5.989 1.00 94.12 90 ASN A CA 1
ATOM 688 C C . ASN A 1 90 ? 13.269 -5.005 -7.103 1.00 94.12 90 ASN A C 1
ATOM 690 O O . ASN A 1 90 ? 13.323 -3.776 -7.016 1.00 94.12 90 ASN A O 1
ATOM 694 N N . TYR A 1 91 ? 13.825 -5.674 -8.107 1.00 94.25 91 TYR A N 1
ATOM 695 C CA . TYR A 1 91 ? 14.569 -5.020 -9.170 1.00 94.25 91 TYR A CA 1
ATOM 696 C C . TYR A 1 91 ? 13.640 -4.307 -10.149 1.00 94.25 91 TYR A C 1
ATOM 698 O O . TYR A 1 91 ? 12.525 -4.744 -10.418 1.00 94.25 91 TYR A O 1
ATOM 706 N N . LYS A 1 92 ? 14.157 -3.230 -10.730 1.00 93.88 92 LYS A N 1
ATOM 707 C CA . LYS A 1 92 ? 13.539 -2.501 -11.837 1.00 93.88 92 LYS A CA 1
ATOM 708 C C . LYS A 1 92 ? 14.576 -2.165 -12.895 1.00 93.88 92 LYS A C 1
ATOM 710 O O . LYS A 1 92 ? 15.776 -2.115 -12.611 1.00 93.88 92 LYS A O 1
ATOM 715 N N . LYS A 1 93 ? 14.110 -1.896 -14.107 1.00 92.81 93 LYS A N 1
ATOM 716 C CA . LYS A 1 93 ? 14.925 -1.357 -15.192 1.00 92.81 93 LYS A CA 1
ATOM 717 C C . LYS A 1 93 ? 15.034 0.156 -15.068 1.00 92.81 93 LYS A C 1
ATOM 719 O O . LYS A 1 93 ? 14.051 0.832 -14.775 1.00 92.81 93 LYS A O 1
ATOM 724 N N . ARG A 1 94 ? 16.242 0.679 -15.261 1.00 91.44 94 ARG A N 1
ATOM 725 C CA . ARG A 1 94 ? 16.546 2.109 -15.214 1.00 91.44 94 ARG A CA 1
ATOM 726 C C . ARG A 1 94 ? 17.528 2.473 -16.324 1.00 91.44 94 ARG A C 1
ATOM 728 O O . ARG A 1 94 ? 18.565 1.826 -16.459 1.00 91.44 94 ARG A O 1
ATOM 735 N N . ASN A 1 95 ? 17.215 3.525 -17.070 1.00 88.06 95 ASN A N 1
ATOM 736 C CA . ASN A 1 95 ? 18.102 4.143 -18.058 1.00 88.06 95 ASN A CA 1
ATOM 737 C C . ASN A 1 95 ? 18.684 5.465 -17.500 1.00 88.06 95 ASN A C 1
ATOM 739 O O . ASN A 1 95 ? 18.578 5.738 -16.299 1.00 88.06 95 ASN A O 1
ATOM 743 N N . SER A 1 96 ? 19.349 6.264 -18.339 1.00 81.50 96 SER A N 1
ATOM 744 C CA . SER A 1 96 ? 19.969 7.537 -17.930 1.00 81.50 96 SER A CA 1
ATOM 745 C C . SER A 1 96 ? 18.979 8.666 -17.639 1.00 81.50 96 SER A C 1
ATOM 747 O O . SER A 1 96 ? 19.394 9.704 -17.123 1.00 81.50 96 SER A O 1
ATOM 749 N N . ASP A 1 97 ? 17.697 8.491 -17.957 1.00 82.00 97 ASP A N 1
ATOM 750 C CA . ASP A 1 97 ? 16.679 9.510 -17.734 1.00 82.00 97 ASP A CA 1
ATOM 751 C C . ASP A 1 97 ? 16.429 9.736 -16.229 1.00 82.00 97 ASP A C 1
ATOM 753 O O . ASP A 1 97 ? 16.739 8.904 -15.364 1.00 82.00 97 ASP A O 1
ATOM 757 N N . LYS A 1 98 ? 15.844 10.883 -15.896 1.00 79.62 98 LYS A N 1
ATOM 758 C CA . LYS A 1 98 ? 15.417 11.239 -14.544 1.00 79.62 98 LYS A CA 1
ATOM 759 C C . LYS A 1 98 ? 14.037 10.662 -14.201 1.00 79.62 98 LYS A C 1
ATOM 761 O O . LYS A 1 98 ? 13.754 10.463 -13.017 1.00 79.62 98 LYS A O 1
ATOM 766 N N . TYR A 1 99 ? 13.196 10.398 -15.199 1.00 90.19 99 TYR A N 1
ATOM 767 C CA . TYR A 1 99 ? 11.774 10.117 -15.016 1.00 90.19 99 TYR A CA 1
ATOM 768 C C . TYR A 1 99 ? 11.409 8.631 -15.119 1.00 90.19 99 TYR A C 1
ATOM 770 O O . TYR A 1 99 ? 11.839 7.920 -16.022 1.00 90.19 99 TYR A O 1
ATOM 778 N N . ALA A 1 100 ? 10.566 8.160 -14.195 1.00 92.25 100 ALA A N 1
ATOM 779 C CA . ALA A 1 100 ? 10.220 6.746 -14.081 1.00 92.25 100 ALA A CA 1
ATOM 780 C C . ALA A 1 100 ? 9.317 6.231 -15.204 1.00 92.25 100 ALA A C 1
ATOM 782 O O . ALA A 1 100 ? 9.443 5.066 -15.580 1.00 92.25 100 ALA A O 1
ATOM 783 N N . VAL A 1 101 ? 8.450 7.083 -15.759 1.00 93.38 101 VAL A N 1
ATOM 784 C CA . VAL A 1 101 ? 7.645 6.733 -16.941 1.00 93.38 101 VAL A CA 1
ATOM 785 C C . VAL A 1 101 ? 8.560 6.365 -18.115 1.00 93.38 101 VAL A C 1
ATOM 787 O O . VAL A 1 101 ? 8.418 5.283 -18.679 1.00 93.38 101 VAL A O 1
ATOM 790 N N . THR A 1 102 ? 9.588 7.173 -18.387 1.00 92.44 102 THR A N 1
ATOM 791 C CA . THR A 1 102 ? 10.585 6.900 -19.435 1.00 92.44 102 THR A CA 1
ATOM 792 C C . THR A 1 102 ? 11.382 5.624 -19.154 1.00 92.44 102 THR A C 1
ATOM 794 O O . THR A 1 102 ? 11.722 4.875 -20.066 1.00 92.44 102 THR A O 1
ATOM 797 N N . TRP A 1 103 ? 11.675 5.321 -17.883 1.00 93.25 103 TRP A N 1
ATOM 798 C CA . TRP A 1 103 ? 12.329 4.056 -17.518 1.00 93.25 103 TRP A CA 1
ATOM 799 C C . TRP A 1 103 ? 11.475 2.833 -17.855 1.00 93.25 103 TRP A C 1
ATOM 801 O O . TRP A 1 103 ? 12.019 1.783 -18.188 1.00 93.25 103 TRP A O 1
ATOM 811 N N . LEU A 1 104 ? 10.153 2.947 -17.701 1.00 94.50 104 LEU A N 1
ATOM 812 C CA . LEU A 1 104 ? 9.200 1.882 -18.004 1.00 94.50 104 LEU A CA 1
ATOM 813 C C . LEU A 1 104 ? 8.999 1.710 -19.516 1.00 94.50 104 LEU A C 1
ATOM 815 O O . LEU A 1 104 ? 8.924 0.577 -19.998 1.00 94.50 104 LEU A O 1
ATOM 819 N N . GLU A 1 105 ? 8.930 2.818 -20.248 1.00 93.38 105 GLU A N 1
ATOM 820 C CA . GLU A 1 105 ? 8.812 2.837 -21.707 1.00 93.38 105 GLU A CA 1
ATOM 821 C C . GLU A 1 105 ? 9.996 2.123 -22.366 1.00 93.38 105 GLU A C 1
ATOM 823 O O . GLU A 1 105 ? 9.820 1.157 -23.105 1.00 93.38 105 GLU A O 1
ATOM 828 N N . HIS A 1 106 ? 11.209 2.488 -21.959 1.00 91.81 106 HIS A N 1
ATOM 829 C CA . HIS A 1 106 ? 12.465 1.955 -22.485 1.00 91.81 106 HIS A CA 1
ATOM 830 C C . HIS A 1 106 ? 12.996 0.745 -21.696 1.00 91.81 106 HIS A C 1
ATOM 832 O O . HIS A 1 106 ? 14.194 0.455 -21.688 1.00 91.81 106 HIS A O 1
ATOM 838 N N . ARG A 1 107 ? 12.129 0.014 -20.982 1.00 90.12 107 ARG A N 1
ATOM 839 C CA . ARG A 1 107 ? 12.553 -1.089 -20.091 1.00 90.12 107 ARG A CA 1
ATOM 840 C C . ARG A 1 107 ? 13.228 -2.256 -20.822 1.00 90.12 107 ARG A C 1
ATOM 842 O O . ARG A 1 107 ? 14.000 -2.995 -20.207 1.00 90.12 107 ARG A O 1
ATOM 849 N N . ASN A 1 108 ? 12.921 -2.415 -22.108 1.00 89.19 108 ASN A N 1
ATOM 850 C CA . ASN A 1 108 ? 13.436 -3.478 -22.971 1.00 89.19 108 ASN A CA 1
ATOM 851 C C . ASN A 1 108 ? 14.703 -3.070 -23.738 1.00 89.19 108 ASN A C 1
ATOM 853 O O . ASN A 1 108 ? 15.283 -3.904 -24.439 1.00 89.19 108 ASN A O 1
ATOM 857 N N . ASP A 1 109 ? 15.154 -1.822 -23.592 1.00 89.81 109 ASP A N 1
ATOM 858 C CA . ASP A 1 109 ? 16.327 -1.325 -24.299 1.00 89.81 109 ASP A CA 1
ATOM 859 C C . ASP A 1 109 ? 17.612 -1.966 -23.759 1.00 89.81 109 ASP A C 1
ATOM 861 O O . ASP A 1 109 ? 17.727 -2.351 -22.590 1.00 89.81 109 ASP A O 1
ATOM 865 N N . LYS A 1 110 ? 18.613 -2.114 -24.634 1.00 83.44 110 LYS A N 1
ATOM 866 C CA . LYS A 1 110 ? 19.861 -2.828 -24.310 1.00 83.44 110 LYS A CA 1
ATOM 867 C C . LYS A 1 110 ? 20.682 -2.139 -23.217 1.00 83.44 110 LYS A C 1
ATOM 869 O O . LYS A 1 110 ? 21.436 -2.809 -22.515 1.00 83.44 110 LYS A O 1
ATOM 874 N N . ASP A 1 111 ? 20.564 -0.824 -23.082 1.00 84.38 111 ASP A N 1
ATOM 875 C CA . ASP A 1 111 ? 21.257 -0.001 -22.090 1.00 84.38 111 ASP A CA 1
ATOM 876 C C . ASP A 1 111 ? 20.515 0.085 -20.743 1.00 84.38 111 ASP A C 1
ATOM 878 O O . ASP A 1 111 ? 21.087 0.564 -19.758 1.00 84.38 111 ASP A O 1
ATOM 882 N N . ALA A 1 112 ? 19.284 -0.435 -20.655 1.00 87.56 112 ALA A N 1
ATOM 883 C CA . ALA A 1 112 ? 18.494 -0.429 -19.432 1.00 87.56 112 ALA A CA 1
ATOM 884 C C . ALA A 1 112 ? 19.124 -1.326 -18.349 1.00 87.56 112 ALA A C 1
ATOM 886 O O . ALA A 1 112 ? 19.108 -2.565 -18.400 1.00 87.56 112 ALA A O 1
ATOM 887 N N . LYS A 1 113 ? 19.656 -0.687 -17.304 1.00 90.38 113 LYS A N 1
ATOM 888 C CA . LYS A 1 113 ? 20.331 -1.359 -16.190 1.00 90.38 113 LYS A CA 1
ATOM 889 C C . LYS A 1 113 ? 19.319 -1.892 -15.189 1.00 90.38 113 LYS A C 1
ATOM 891 O O . LYS A 1 113 ? 18.323 -1.240 -14.882 1.00 90.38 113 LYS A O 1
ATOM 896 N N . SER A 1 114 ? 19.601 -3.073 -14.645 1.00 91.69 114 SER A N 1
ATOM 897 C CA . SER A 1 114 ? 18.850 -3.590 -13.503 1.00 91.69 114 SER A CA 1
ATOM 898 C C . SER A 1 114 ? 19.335 -2.925 -12.220 1.00 91.69 114 SER A C 1
ATOM 900 O O . SER A 1 114 ? 20.533 -2.910 -11.938 1.00 91.69 114 SER A O 1
ATOM 902 N N . VAL A 1 115 ? 18.403 -2.367 -11.454 1.00 91.88 115 VAL A N 1
ATOM 903 C CA . VAL A 1 115 ? 18.677 -1.693 -10.186 1.00 91.88 115 VAL A CA 1
ATOM 904 C C . VAL A 1 115 ? 17.794 -2.298 -9.105 1.00 91.88 115 VAL A C 1
ATOM 906 O O . VAL A 1 115 ? 16.573 -2.343 -9.249 1.00 91.88 115 VAL A O 1
ATOM 909 N N . SER A 1 116 ? 18.424 -2.753 -8.023 1.00 91.94 116 SER A N 1
ATOM 910 C CA . SER A 1 116 ? 17.746 -3.268 -6.830 1.00 91.94 116 SER A CA 1
ATOM 911 C C . SER A 1 116 ? 17.009 -2.147 -6.097 1.00 91.94 116 SER A C 1
ATOM 913 O O . SER A 1 116 ? 17.550 -1.051 -5.924 1.00 91.94 116 SER A O 1
ATOM 915 N N . TYR A 1 117 ? 15.798 -2.434 -5.620 1.00 91.69 117 TYR A N 1
ATOM 916 C CA . TYR A 1 117 ? 15.070 -1.588 -4.678 1.00 91.69 117 TYR A CA 1
ATOM 917 C C . TYR A 1 117 ? 14.714 -2.362 -3.397 1.00 91.69 117 TYR A C 1
ATOM 919 O O . TYR A 1 117 ? 13.642 -2.220 -2.816 1.00 91.69 117 TYR A O 1
ATOM 927 N N . ALA A 1 118 ? 15.667 -3.147 -2.893 1.00 92.00 118 ALA A N 1
ATOM 928 C CA . ALA A 1 118 ? 15.508 -4.021 -1.727 1.00 92.00 118 ALA A CA 1
ATOM 929 C C . ALA A 1 118 ? 15.131 -3.327 -0.404 1.00 92.00 118 ALA A C 1
ATOM 931 O O . ALA A 1 118 ? 14.862 -3.998 0.593 1.00 92.00 118 ALA A O 1
ATOM 932 N N . ARG A 1 119 ? 15.136 -1.991 -0.351 1.00 89.19 119 ARG A N 1
ATOM 933 C CA . ARG A 1 119 ? 14.871 -1.235 0.879 1.00 89.19 119 ARG A CA 1
ATOM 934 C C . ARG A 1 119 ? 13.442 -1.407 1.390 1.00 89.19 119 ARG A C 1
ATOM 936 O O . ARG A 1 119 ? 13.245 -1.416 2.603 1.00 89.19 119 ARG A O 1
ATOM 943 N N . TYR A 1 120 ? 12.475 -1.523 0.483 1.00 92.69 120 TYR A N 1
ATOM 944 C CA . TYR A 1 120 ? 11.060 -1.659 0.818 1.00 92.69 120 TYR A CA 1
ATOM 945 C C . TYR A 1 120 ? 10.572 -3.076 0.535 1.00 92.69 120 TYR A C 1
ATOM 947 O O . TYR A 1 120 ? 11.151 -3.808 -0.270 1.00 92.69 120 TYR A O 1
ATOM 955 N N . TRP A 1 121 ? 9.493 -3.483 1.201 1.00 96.31 121 TRP A N 1
ATOM 956 C CA . TRP A 1 121 ? 8.896 -4.795 0.963 1.00 96.31 121 TRP A CA 1
ATOM 957 C C . TRP A 1 121 ? 8.351 -4.937 -0.450 1.00 96.31 121 TRP A C 1
ATOM 959 O O . TRP A 1 121 ? 8.576 -5.982 -1.054 1.00 96.31 121 TRP A O 1
ATOM 969 N N . HIS A 1 122 ? 7.712 -3.889 -0.976 1.00 96.75 122 HIS A N 1
ATOM 970 C CA . HIS A 1 122 ? 6.964 -3.942 -2.233 1.00 96.75 122 HIS A CA 1
ATOM 971 C C . HIS A 1 122 ? 5.846 -4.997 -2.197 1.00 96.75 122 HIS A C 1
ATOM 973 O O . HIS A 1 122 ? 5.554 -5.650 -3.193 1.00 96.75 122 HIS A O 1
ATOM 979 N N . GLY A 1 123 ? 5.196 -5.165 -1.040 1.00 97.44 123 GLY A N 1
ATOM 980 C CA . GLY A 1 123 ? 4.100 -6.114 -0.851 1.00 97.44 123 GLY A CA 1
ATOM 981 C C . GLY A 1 123 ? 2.893 -5.842 -1.748 1.00 97.44 123 GLY A C 1
ATOM 982 O O . GLY A 1 123 ? 2.148 -6.767 -2.060 1.00 97.44 123 GLY A O 1
ATOM 983 N N . TYR A 1 124 ? 2.740 -4.607 -2.242 1.00 97.06 124 TYR A N 1
ATOM 984 C CA . TYR A 1 124 ? 1.755 -4.262 -3.271 1.00 97.06 124 TYR A CA 1
ATOM 985 C C . TYR A 1 124 ? 1.918 -5.085 -4.558 1.00 97.06 124 TYR A C 1
ATOM 987 O O . TYR A 1 124 ? 0.959 -5.218 -5.313 1.00 97.06 124 TYR A O 1
ATOM 995 N N . LEU A 1 125 ? 3.103 -5.654 -4.822 1.00 97.62 125 LEU A N 1
ATOM 996 C CA . LEU A 1 125 ? 3.332 -6.514 -5.984 1.00 97.62 125 LEU A CA 1
ATOM 997 C C . LEU A 1 125 ? 2.473 -7.775 -5.933 1.00 97.62 125 LEU A C 1
ATOM 999 O O . LEU A 1 125 ? 2.152 -8.318 -6.982 1.00 97.62 125 LEU A O 1
ATOM 1003 N N . VAL A 1 126 ? 2.071 -8.222 -4.740 1.00 97.62 126 VAL A N 1
ATOM 1004 C CA . VAL A 1 126 ? 1.206 -9.394 -4.581 1.00 97.62 126 VAL A CA 1
ATOM 1005 C C . VAL A 1 126 ? -0.151 -9.164 -5.257 1.00 97.62 126 VAL A C 1
ATOM 1007 O O . VAL A 1 126 ? -0.444 -9.879 -6.215 1.00 97.62 126 VAL A O 1
ATOM 1010 N N . PRO A 1 127 ? -0.969 -8.169 -4.854 1.00 97.50 127 PRO A N 1
ATOM 1011 C CA . PRO A 1 127 ? -2.203 -7.881 -5.574 1.00 97.50 127 PRO A CA 1
ATOM 1012 C C . PRO A 1 127 ? -1.945 -7.349 -6.990 1.00 97.50 127 PRO A C 1
ATOM 1014 O O . PRO A 1 127 ? -2.666 -7.731 -7.905 1.00 97.50 127 PRO A O 1
ATOM 1017 N N . LEU A 1 128 ? -0.916 -6.522 -7.208 1.00 98.00 128 LEU A N 1
ATOM 1018 C CA . LEU A 1 128 ? -0.674 -5.917 -8.521 1.00 98.00 128 LEU A CA 1
ATOM 1019 C C . LEU A 1 128 ? -0.355 -6.961 -9.599 1.00 98.00 128 LEU A C 1
ATOM 1021 O O . LEU A 1 128 ? -0.958 -6.916 -10.665 1.00 98.00 128 LEU A O 1
ATOM 1025 N N . LYS A 1 129 ? 0.548 -7.917 -9.339 1.00 97.81 129 LYS A N 1
ATOM 1026 C CA . LYS A 1 12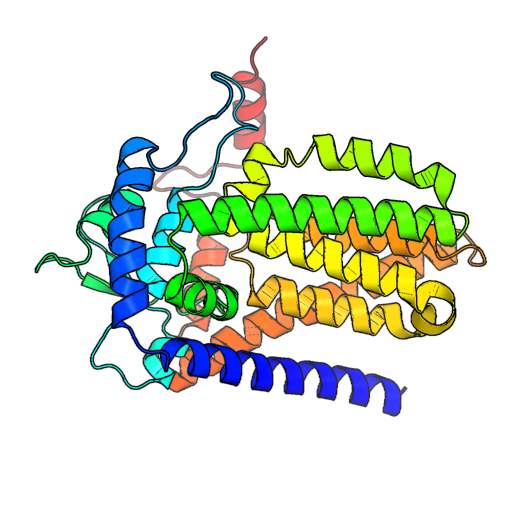9 ? 0.891 -8.956 -10.326 1.00 97.81 129 LYS A CA 1
ATOM 1027 C C . LYS A 1 129 ? -0.293 -9.879 -10.611 1.00 97.81 129 LYS A C 1
ATOM 1029 O O . LYS A 1 129 ? -0.515 -10.211 -11.767 1.00 97.81 129 LYS A O 1
ATOM 1034 N N . LEU A 1 130 ? -1.094 -10.220 -9.596 1.00 97.38 130 LEU A N 1
ATOM 1035 C CA . LEU A 1 130 ? -2.329 -10.993 -9.789 1.00 97.38 130 LEU A CA 1
ATOM 1036 C C . LEU A 1 130 ? -3.348 -10.249 -10.660 1.00 97.38 130 LEU A C 1
ATOM 1038 O O . LEU A 1 130 ? -3.971 -10.854 -11.525 1.00 97.38 130 LEU A O 1
ATOM 1042 N N . LEU A 1 131 ? -3.515 -8.943 -10.450 1.00 98.00 131 LEU A N 1
ATOM 1043 C CA . LEU A 1 131 ? -4.404 -8.130 -11.277 1.00 98.00 131 LEU A CA 1
ATOM 1044 C C . LEU A 1 131 ? -3.872 -7.991 -12.708 1.00 98.00 131 LEU A C 1
ATOM 1046 O O . LEU A 1 131 ? -4.654 -8.104 -13.646 1.00 98.00 131 LEU A O 1
ATOM 1050 N N . LEU A 1 132 ? -2.557 -7.827 -12.879 1.00 98.31 132 LEU A N 1
ATOM 1051 C CA . LEU A 1 132 ? -1.897 -7.734 -14.186 1.00 98.31 132 LEU A CA 1
ATOM 1052 C C . LEU A 1 132 ? -1.920 -9.040 -14.995 1.00 98.31 132 LEU A C 1
ATOM 1054 O O . LEU A 1 132 ? -1.598 -9.016 -16.177 1.00 98.31 132 LEU A O 1
ATOM 1058 N N . GLU A 1 133 ? -2.326 -10.175 -14.425 1.00 97.50 133 GLU A N 1
ATOM 1059 C CA . GLU A 1 133 ? -2.632 -11.370 -15.227 1.00 97.50 133 GLU A CA 1
ATOM 1060 C C . GLU A 1 133 ? -3.875 -11.171 -16.107 1.00 97.50 133 GLU A C 1
ATOM 1062 O O . GLU A 1 133 ? -3.995 -11.800 -17.157 1.00 97.50 133 GLU A O 1
ATOM 1067 N N . VAL A 1 134 ? -4.798 -10.296 -15.694 1.00 97.75 134 VAL A N 1
ATOM 1068 C CA . VAL A 1 134 ? -6.133 -10.163 -16.303 1.00 97.75 134 VAL A CA 1
ATOM 1069 C C . VAL A 1 134 ? -6.422 -8.744 -16.795 1.00 97.75 134 VAL A C 1
ATOM 1071 O O . VAL A 1 134 ? -7.191 -8.577 -17.739 1.00 97.75 134 VAL A O 1
ATOM 1074 N N . PHE A 1 135 ? -5.822 -7.730 -16.173 1.00 98.12 135 PHE A N 1
ATOM 1075 C CA . PHE A 1 135 ? -6.143 -6.324 -16.390 1.00 98.12 135 PHE A CA 1
ATOM 1076 C C . PHE A 1 135 ? -4.899 -5.486 -16.682 1.00 98.12 135 PHE A C 1
ATOM 1078 O O . PHE A 1 135 ? -3.852 -5.686 -16.073 1.00 98.12 135 PHE A O 1
ATOM 1085 N N . ASN A 1 136 ? -5.034 -4.475 -17.538 1.00 97.62 136 ASN A N 1
ATOM 1086 C CA . ASN A 1 136 ? -4.037 -3.411 -17.669 1.00 97.62 136 ASN A CA 1
ATOM 1087 C C . ASN A 1 136 ? -4.235 -2.299 -16.627 1.00 97.62 136 ASN A C 1
ATOM 1089 O O . ASN A 1 136 ? -5.213 -2.264 -15.880 1.00 97.62 136 ASN A O 1
ATOM 1093 N N . TYR A 1 137 ? -3.287 -1.368 -16.564 1.00 96.94 137 TYR A N 1
ATOM 1094 C CA . TYR A 1 137 ? -3.243 -0.303 -15.563 1.00 96.94 137 TYR A CA 1
ATOM 1095 C C . TYR A 1 137 ? -4.514 0.549 -15.500 1.00 96.94 137 TYR A C 1
ATOM 1097 O O . TYR A 1 137 ? -4.998 0.852 -14.408 1.00 96.94 137 TYR A O 1
ATOM 1105 N N . GLN A 1 138 ? -5.096 0.901 -16.649 1.00 95.75 138 GLN A N 1
ATOM 1106 C CA . GLN A 1 138 ? -6.304 1.723 -16.678 1.00 95.75 138 GLN A CA 1
ATOM 1107 C C . GLN A 1 138 ? -7.509 0.967 -16.102 1.00 95.75 138 GLN A C 1
ATOM 1109 O O . GLN A 1 138 ? -8.282 1.532 -15.329 1.00 95.75 138 GLN A O 1
ATOM 1114 N N . GLN A 1 139 ? -7.633 -0.325 -16.415 1.00 97.31 139 GLN A N 1
ATOM 1115 C CA . GLN A 1 139 ? -8.657 -1.194 -15.832 1.00 97.31 139 GLN A CA 1
ATOM 1116 C C . GLN A 1 139 ? -8.450 -1.378 -14.322 1.00 97.31 139 GLN A C 1
ATOM 1118 O O . GLN A 1 139 ? -9.419 -1.346 -13.562 1.00 97.31 139 GLN A O 1
ATOM 1123 N N . ILE A 1 140 ? -7.197 -1.498 -13.868 1.00 97.69 140 ILE A N 1
ATOM 1124 C CA . ILE A 1 140 ? -6.866 -1.577 -12.438 1.00 97.69 140 ILE A CA 1
ATOM 1125 C C . ILE A 1 140 ? -7.270 -0.287 -11.712 1.00 97.69 140 ILE A C 1
ATOM 1127 O O . ILE A 1 140 ? -7.905 -0.366 -10.663 1.00 97.69 140 ILE A O 1
ATOM 1131 N N . ARG A 1 141 ? -6.993 0.898 -12.274 1.00 95.69 141 ARG A N 1
ATOM 1132 C CA . ARG A 1 141 ? -7.464 2.182 -11.716 1.00 95.69 141 ARG A CA 1
ATOM 1133 C C . ARG A 1 141 ? -8.988 2.217 -11.578 1.00 95.69 141 ARG A C 1
ATOM 1135 O O . ARG A 1 141 ? -9.509 2.598 -10.533 1.00 95.69 141 ARG A O 1
ATOM 1142 N N . SER A 1 142 ? -9.722 1.778 -12.602 1.00 95.75 142 SER A N 1
ATOM 1143 C CA . SER A 1 142 ? -11.186 1.689 -12.525 1.00 95.75 142 SER A CA 1
ATOM 1144 C C . SER A 1 142 ? -11.654 0.738 -11.419 1.00 95.75 142 SER A C 1
ATOM 1146 O O . SER A 1 142 ? -12.587 1.066 -10.684 1.00 95.75 142 SER A O 1
ATOM 1148 N N . LEU A 1 143 ? -10.988 -0.410 -11.260 1.00 96.38 143 LEU A N 1
ATOM 1149 C CA . LEU A 1 143 ? -11.289 -1.370 -10.199 1.00 96.38 143 LEU A CA 1
ATOM 1150 C C . LEU A 1 143 ? -11.017 -0.796 -8.802 1.00 96.38 143 LEU A C 1
ATOM 1152 O O . LEU A 1 143 ? -11.805 -1.034 -7.887 1.00 96.38 143 LEU A O 1
ATOM 1156 N N . ILE A 1 144 ? -9.941 -0.024 -8.635 1.00 96.12 144 ILE A N 1
ATOM 1157 C CA . ILE A 1 144 ? -9.612 0.655 -7.375 1.00 96.12 144 ILE A CA 1
ATOM 1158 C C . ILE A 1 144 ? -10.708 1.657 -7.017 1.00 96.12 144 ILE A C 1
ATOM 1160 O O . ILE A 1 144 ? -11.265 1.559 -5.929 1.00 96.12 144 ILE A O 1
ATOM 1164 N N . ILE A 1 145 ? -11.093 2.547 -7.941 1.00 95.38 145 ILE A N 1
ATOM 1165 C CA . ILE A 1 145 ? -12.172 3.525 -7.704 1.00 95.38 145 ILE A CA 1
ATOM 1166 C C . ILE A 1 145 ? -13.468 2.817 -7.293 1.00 95.38 145 ILE A C 1
ATOM 1168 O O . ILE A 1 145 ? -14.130 3.224 -6.337 1.00 95.38 145 ILE A O 1
ATOM 1172 N N . PHE A 1 146 ? -13.832 1.742 -8.000 1.00 95.81 146 PHE A N 1
ATOM 1173 C CA . PHE A 1 146 ? -15.015 0.952 -7.667 1.00 95.81 146 PHE A CA 1
ATOM 1174 C C . PHE A 1 146 ? -14.913 0.324 -6.270 1.00 95.81 146 PHE A C 1
ATOM 1176 O O . PHE A 1 146 ? -15.874 0.362 -5.501 1.00 95.81 146 PHE A O 1
ATOM 1183 N N . THR A 1 147 ? -13.743 -0.214 -5.925 1.00 96.00 147 THR A N 1
ATOM 1184 C CA . THR A 1 147 ? -13.473 -0.818 -4.616 1.00 96.00 147 THR A CA 1
ATOM 1185 C C . THR A 1 147 ? -13.569 0.219 -3.501 1.00 96.00 147 THR A C 1
ATOM 1187 O O . THR A 1 147 ? -14.268 -0.023 -2.519 1.00 96.00 147 THR A O 1
ATOM 1190 N N . ASP A 1 148 ? -12.952 1.389 -3.664 1.00 95.69 148 ASP A N 1
ATOM 1191 C CA . ASP A 1 148 ? -13.008 2.478 -2.686 1.00 95.69 148 ASP A CA 1
ATOM 1192 C C . ASP A 1 148 ? -14.453 2.920 -2.434 1.00 95.69 148 ASP A C 1
ATOM 1194 O O . ASP A 1 148 ? -14.893 2.982 -1.284 1.00 95.69 148 ASP A O 1
ATOM 1198 N N . LEU A 1 149 ? -15.229 3.152 -3.499 1.00 95.88 149 LEU A N 1
ATOM 1199 C CA . LEU A 1 149 ? -16.644 3.518 -3.391 1.00 95.88 149 LEU A CA 1
ATOM 1200 C C . LEU A 1 149 ? -17.457 2.443 -2.663 1.00 95.88 149 LEU A C 1
ATOM 1202 O O . LEU A 1 149 ? -18.237 2.765 -1.764 1.00 95.88 149 LEU A O 1
ATOM 1206 N N . LEU A 1 150 ? -17.258 1.170 -3.014 1.00 97.31 150 LEU A N 1
ATOM 1207 C CA . LEU A 1 150 ? -17.947 0.052 -2.376 1.00 97.31 150 LEU A CA 1
ATOM 1208 C C . LEU A 1 150 ? -17.623 -0.024 -0.877 1.00 97.31 150 LEU A C 1
ATOM 1210 O O . LEU A 1 150 ? -18.531 -0.185 -0.058 1.00 97.31 150 LEU A O 1
ATOM 1214 N N . LEU A 1 151 ? -16.347 0.118 -0.510 1.00 97.69 151 LEU A N 1
ATOM 1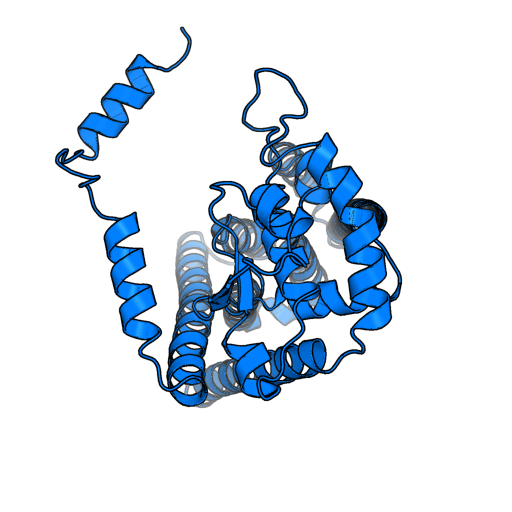215 C CA . LEU A 1 151 ? -15.902 0.098 0.881 1.00 97.69 151 LEU A CA 1
ATOM 1216 C C . LEU A 1 151 ? -16.456 1.292 1.666 1.00 97.69 151 LEU A C 1
ATOM 1218 O O . LEU A 1 151 ? -16.957 1.099 2.773 1.00 97.69 151 LEU A O 1
ATOM 1222 N N . ILE A 1 152 ? -16.442 2.500 1.096 1.00 97.31 152 ILE A N 1
ATOM 1223 C CA . ILE A 1 152 ? -17.001 3.707 1.724 1.00 97.31 152 ILE A CA 1
ATOM 1224 C C . ILE A 1 152 ? -18.500 3.538 1.980 1.00 97.31 152 ILE A C 1
ATOM 1226 O O . ILE A 1 152 ? -18.960 3.756 3.104 1.00 97.31 152 ILE A O 1
ATOM 1230 N N . VAL A 1 153 ? -19.262 3.087 0.977 1.00 97.88 153 VAL A N 1
ATOM 1231 C CA . VAL A 1 153 ? -20.700 2.814 1.128 1.00 97.88 153 VAL A CA 1
ATOM 1232 C C . VAL A 1 153 ? -20.929 1.770 2.218 1.00 97.88 153 VAL A C 1
ATOM 1234 O O . VAL A 1 153 ? -21.780 1.960 3.089 1.00 97.88 153 VAL A O 1
ATOM 1237 N N . TRP A 1 154 ? -20.142 0.693 2.231 1.00 98.25 154 TRP A N 1
ATOM 1238 C CA . TRP A 1 154 ? -20.261 -0.347 3.247 1.00 98.25 154 TRP A CA 1
ATOM 1239 C C . TRP A 1 154 ? -19.962 0.182 4.657 1.00 98.25 154 TRP A C 1
ATOM 1241 O O . TRP A 1 154 ? -20.709 -0.120 5.591 1.00 98.25 154 TRP A O 1
ATOM 1251 N N . ILE A 1 155 ? -18.937 1.023 4.822 1.00 97.81 155 ILE A N 1
ATOM 1252 C CA . ILE A 1 155 ? -18.627 1.685 6.096 1.00 97.81 155 ILE A CA 1
ATOM 1253 C C . ILE A 1 155 ? -19.824 2.519 6.554 1.00 97.81 155 ILE A C 1
ATOM 1255 O O . ILE A 1 155 ? -20.275 2.346 7.686 1.00 97.81 155 ILE A O 1
ATOM 1259 N N . CYS A 1 156 ? -20.396 3.358 5.686 1.00 97.81 156 CYS A N 1
ATOM 1260 C CA . CYS A 1 156 ? -21.554 4.186 6.029 1.00 97.81 156 CYS A CA 1
ATOM 1261 C C . CYS A 1 156 ? -22.771 3.344 6.448 1.00 97.81 156 CYS A C 1
ATOM 1263 O O . CYS A 1 156 ? -23.379 3.617 7.486 1.00 97.81 156 CYS A O 1
ATOM 1265 N N . LEU A 1 157 ? -23.091 2.282 5.700 1.00 97.69 157 LEU A N 1
ATOM 1266 C CA . LEU A 1 157 ? -24.184 1.360 6.032 1.00 97.69 157 LEU A CA 1
ATOM 1267 C C . LEU A 1 157 ? -23.945 0.646 7.368 1.00 97.69 157 LEU A C 1
ATOM 1269 O O . LEU A 1 157 ? -24.867 0.456 8.166 1.00 97.69 157 LEU A O 1
ATOM 1273 N N . LEU A 1 158 ? -22.700 0.254 7.643 1.00 96.19 158 LEU A N 1
ATOM 1274 C CA . LEU A 1 158 ? -22.347 -0.426 8.881 1.00 96.19 158 LEU A CA 1
ATOM 1275 C C . LEU A 1 158 ? -22.374 0.531 10.077 1.00 96.19 158 LEU A C 1
ATOM 1277 O O . LEU A 1 158 ? -22.904 0.164 11.124 1.00 96.19 158 LEU A O 1
ATOM 1281 N N . MET A 1 159 ? -21.896 1.767 9.914 1.00 95.50 159 MET A N 1
ATOM 1282 C CA . MET A 1 159 ? -22.050 2.831 10.909 1.00 95.50 159 MET A CA 1
ATOM 1283 C C . MET A 1 159 ? -23.526 3.070 11.223 1.00 95.50 159 MET A C 1
ATOM 1285 O O . MET A 1 159 ? -23.886 3.149 12.398 1.00 95.50 159 MET A O 1
ATOM 1289 N N . GLN A 1 160 ? -24.391 3.102 10.204 1.00 95.81 160 GLN A N 1
ATOM 1290 C CA . GLN A 1 160 ? -25.831 3.244 10.401 1.00 95.81 160 GLN A CA 1
ATOM 1291 C C . GLN A 1 160 ? -26.411 2.084 11.216 1.00 95.81 160 GLN A C 1
ATOM 1293 O O . GLN A 1 160 ? -27.080 2.292 12.228 1.00 95.81 160 GLN A O 1
ATOM 1298 N N . LYS A 1 161 ? -26.086 0.845 10.830 1.00 94.50 161 LYS A N 1
ATOM 1299 C CA . LYS A 1 161 ? -26.522 -0.370 11.535 1.00 94.50 161 LYS A CA 1
ATOM 1300 C C . LYS A 1 161 ? -26.050 -0.417 12.995 1.00 94.50 161 LYS A C 1
ATOM 1302 O O . LYS A 1 161 ? -26.703 -1.037 13.830 1.00 94.50 161 LYS A O 1
ATOM 1307 N N . LYS A 1 162 ? -24.915 0.212 13.305 1.00 91.12 162 LYS A N 1
ATOM 1308 C CA . LYS A 1 162 ? -24.326 0.283 14.652 1.00 91.12 162 LYS A CA 1
ATOM 1309 C C . LYS A 1 162 ? -24.786 1.509 15.452 1.00 91.12 162 LYS A C 1
ATOM 1311 O O . LYS A 1 162 ? -24.290 1.727 16.552 1.00 91.12 162 LYS A O 1
ATOM 1316 N N . GLY A 1 163 ? -25.716 2.314 14.928 1.00 92.25 163 GLY A N 1
ATOM 1317 C CA . GLY A 1 163 ? -26.221 3.511 15.610 1.00 92.25 163 GLY A CA 1
ATOM 1318 C C . GLY A 1 163 ? -25.217 4.670 15.653 1.00 92.25 163 GLY A C 1
ATOM 1319 O O . GLY A 1 163 ? -25.294 5.535 16.522 1.00 92.25 163 GLY A O 1
ATOM 1320 N N . ARG A 1 164 ? -24.252 4.705 14.725 1.00 92.06 164 ARG A N 1
ATOM 1321 C CA . ARG A 1 164 ? -23.167 5.701 14.642 1.00 92.06 164 ARG A CA 1
ATOM 1322 C C . ARG A 1 164 ? -23.451 6.816 13.623 1.00 92.06 164 ARG A C 1
ATOM 1324 O O . ARG A 1 164 ? -22.521 7.467 13.153 1.00 92.06 164 ARG A O 1
ATOM 1331 N N . ASN A 1 165 ? -24.723 7.074 13.304 1.00 94.81 165 ASN A N 1
ATOM 1332 C CA . ASN A 1 165 ? -25.160 7.970 12.217 1.00 94.81 165 ASN A CA 1
ATOM 1333 C C . ASN A 1 165 ? -24.522 9.365 12.279 1.00 94.81 165 ASN A C 1
ATOM 1335 O O . ASN A 1 165 ? -24.141 9.912 11.247 1.00 94.81 165 ASN A O 1
ATOM 1339 N N . ARG A 1 166 ? -24.344 9.917 13.488 1.00 94.81 166 ARG A N 1
ATOM 1340 C CA . ARG A 1 166 ? -23.748 11.248 13.705 1.00 94.81 166 ARG A CA 1
ATOM 1341 C C . ARG A 1 166 ? -22.328 11.406 13.146 1.00 94.81 166 ARG A C 1
ATOM 1343 O O . ARG A 1 166 ? -21.887 12.527 12.933 1.00 94.81 166 ARG A O 1
ATOM 1350 N N . TYR A 1 167 ? -21.614 10.303 12.923 1.00 95.19 167 TYR A N 1
ATOM 1351 C CA . TYR A 1 167 ? -20.234 10.309 12.436 1.00 95.19 167 TYR A CA 1
ATOM 1352 C C . TYR A 1 167 ? -20.118 10.084 10.924 1.00 95.19 167 TYR A C 1
ATOM 1354 O O . TYR A 1 167 ? -19.031 10.259 10.381 1.00 95.19 167 TYR A O 1
ATOM 1362 N N . ILE A 1 168 ? -21.213 9.740 10.233 1.00 96.38 168 ILE A N 1
ATOM 1363 C CA . ILE A 1 168 ? -21.196 9.500 8.781 1.00 96.38 168 ILE A CA 1
ATOM 1364 C C . ILE A 1 168 ? -20.810 10.781 8.038 1.00 96.38 168 ILE A C 1
ATOM 1366 O O . ILE A 1 168 ? -19.905 10.762 7.213 1.00 96.38 168 ILE A O 1
ATOM 1370 N N . PHE A 1 169 ? -21.448 11.908 8.359 1.00 96.00 169 PHE A N 1
ATOM 1371 C CA . PHE A 1 169 ? -21.168 13.174 7.679 1.00 96.00 169 PHE A CA 1
ATOM 1372 C C . PHE A 1 169 ? -19.734 13.692 7.933 1.00 96.00 169 PHE A C 1
ATOM 1374 O O . PHE A 1 169 ? -19.049 13.991 6.956 1.00 96.00 169 PHE A O 1
ATOM 1381 N N . PRO A 1 170 ? -19.206 13.704 9.179 1.00 95.50 170 PRO A N 1
ATOM 1382 C CA . PRO A 1 170 ? -17.786 13.984 9.425 1.00 95.50 170 PRO A CA 1
ATOM 1383 C C . PRO A 1 170 ? -16.819 13.075 8.652 1.00 95.50 170 PRO A C 1
ATOM 1385 O O . PRO A 1 170 ? -15.813 13.552 8.124 1.00 95.50 170 PRO A O 1
ATOM 1388 N N . PHE A 1 171 ? -17.125 11.775 8.565 1.00 95.38 171 PHE A N 1
ATOM 1389 C CA . PHE A 1 171 ? -16.327 10.826 7.790 1.00 95.38 171 PHE A CA 1
ATOM 1390 C C . PHE A 1 171 ? -16.305 11.209 6.306 1.00 95.38 171 PHE A C 1
ATOM 1392 O O . PHE A 1 171 ? -15.224 11.370 5.749 1.00 95.38 171 PHE A O 1
ATOM 1399 N N . LEU A 1 172 ? -17.468 11.465 5.696 1.00 94.88 172 LEU A N 1
ATOM 1400 C CA . LEU A 1 172 ? -17.561 11.887 4.294 1.00 94.88 172 LEU A CA 1
ATOM 1401 C C . LEU A 1 172 ? -16.832 13.213 4.022 1.00 94.88 172 LEU A C 1
ATOM 1403 O O . LEU A 1 172 ? -16.150 13.320 3.008 1.00 94.88 172 LEU A O 1
ATOM 1407 N N . ILE A 1 173 ? -16.900 14.191 4.936 1.00 93.69 173 ILE A N 1
ATOM 1408 C CA . ILE A 1 173 ? -16.119 15.438 4.821 1.00 93.69 173 ILE A CA 1
ATOM 1409 C C . ILE A 1 173 ? -14.619 15.142 4.829 1.00 93.69 173 ILE A C 1
ATOM 1411 O O . ILE A 1 173 ? -13.876 15.703 4.030 1.00 93.69 173 ILE A O 1
ATOM 1415 N N . THR A 1 174 ? -14.158 14.247 5.705 1.00 92.12 174 THR A N 1
ATOM 1416 C CA . THR A 1 174 ? -12.733 13.886 5.758 1.00 92.12 174 THR A CA 1
ATOM 1417 C C . THR A 1 174 ? -12.280 13.259 4.438 1.00 92.12 174 THR A C 1
ATOM 1419 O O . THR A 1 174 ? -11.191 13.563 3.960 1.00 92.12 174 THR A O 1
ATOM 1422 N N . LEU A 1 175 ? -13.133 12.456 3.795 1.00 91.56 175 LEU A N 1
ATOM 1423 C CA . LEU A 1 175 ? -12.840 11.874 2.482 1.00 91.56 175 LEU A CA 1
ATOM 1424 C C . LEU A 1 175 ? -12.737 12.916 1.357 1.00 91.56 175 LEU A C 1
ATOM 1426 O O . LEU A 1 175 ? -12.089 12.642 0.354 1.00 91.56 175 LEU A O 1
ATOM 1430 N N . MET A 1 176 ? -13.282 14.129 1.510 1.00 87.75 176 MET A N 1
ATOM 1431 C CA . MET A 1 176 ? -13.086 15.203 0.521 1.00 87.75 176 MET A CA 1
ATOM 1432 C C . MET A 1 176 ? -11.624 15.669 0.436 1.00 87.75 176 MET A C 1
ATOM 1434 O O . MET A 1 176 ? -11.207 16.178 -0.601 1.00 87.75 176 MET A O 1
ATOM 1438 N N . PHE A 1 177 ? -10.832 15.454 1.492 1.00 86.56 177 PHE A N 1
ATOM 1439 C CA . PHE A 1 177 ? -9.382 15.690 1.489 1.00 86.56 177 PHE A CA 1
ATOM 1440 C C . PHE A 1 177 ? -8.588 14.541 0.850 1.00 86.56 177 PHE A C 1
ATOM 1442 O O . PHE A 1 177 ? -7.377 14.653 0.677 1.00 86.56 177 PHE A O 1
ATOM 1449 N N . PHE A 1 178 ? -9.271 13.461 0.461 1.00 87.19 178 PHE A N 1
ATOM 1450 C CA . PHE A 1 178 ? -8.738 12.319 -0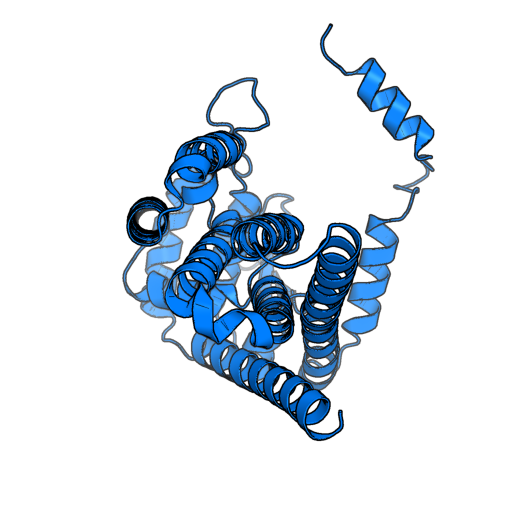.277 1.00 87.19 178 PHE A CA 1
ATOM 1451 C C . PHE A 1 178 ? -9.568 12.113 -1.552 1.00 87.19 178 PHE A C 1
ATOM 1453 O O . PHE A 1 178 ? -10.321 11.140 -1.643 1.00 87.19 178 PHE A O 1
ATOM 1460 N N . PRO A 1 179 ? -9.491 13.033 -2.535 1.00 85.81 179 PRO A N 1
ATOM 1461 C CA . PRO A 1 179 ? -10.366 12.983 -3.697 1.00 85.81 179 PRO A CA 1
ATOM 1462 C C . PRO A 1 179 ? -10.227 11.637 -4.417 1.00 85.81 179 PRO A C 1
ATOM 1464 O O . PRO A 1 179 ? -9.128 11.245 -4.816 1.00 85.81 179 PRO A O 1
ATOM 1467 N N . LEU A 1 180 ? -11.338 10.915 -4.586 1.00 83.88 180 LEU A N 1
ATOM 1468 C CA . LEU A 1 180 ? -11.327 9.555 -5.145 1.00 83.88 180 LEU A CA 1
ATOM 1469 C C . LEU A 1 180 ? -10.817 9.510 -6.588 1.00 83.88 180 LEU A C 1
ATOM 1471 O O . LEU A 1 180 ? -10.242 8.514 -7.013 1.00 83.88 180 LEU A O 1
ATOM 1475 N N . ASN A 1 181 ? -10.973 10.602 -7.336 1.00 82.62 181 ASN A N 1
ATOM 1476 C CA . ASN A 1 181 ? -10.398 10.748 -8.670 1.00 82.62 181 ASN A CA 1
ATOM 1477 C C . ASN A 1 181 ? -8.862 10.851 -8.662 1.00 82.62 181 ASN A C 1
ATOM 1479 O O . ASN A 1 181 ? -8.256 10.659 -9.710 1.00 82.62 181 ASN A O 1
ATOM 1483 N N . ILE A 1 182 ? -8.242 11.147 -7.516 1.00 88.50 182 ILE A N 1
ATOM 1484 C CA . ILE A 1 182 ? -6.787 11.193 -7.330 1.00 88.50 182 ILE A CA 1
ATOM 1485 C C . ILE A 1 182 ? -6.304 9.891 -6.704 1.00 88.50 182 ILE A C 1
ATOM 1487 O O . ILE A 1 182 ? -5.479 9.193 -7.290 1.00 88.50 182 ILE A O 1
ATOM 1491 N N . VAL A 1 183 ? -6.863 9.533 -5.544 1.00 86.94 183 VAL A N 1
ATOM 1492 C CA . VAL A 1 183 ? -6.485 8.327 -4.794 1.00 86.94 183 VAL A CA 1
ATOM 1493 C C . VAL A 1 183 ? -6.770 7.068 -5.606 1.00 86.94 183 VAL A C 1
ATOM 1495 O O . VAL A 1 183 ? -5.897 6.216 -5.730 1.00 86.94 183 VAL A O 1
ATOM 1498 N N . GLY A 1 184 ? -7.935 6.989 -6.250 1.00 83.94 184 GLY A N 1
ATOM 1499 C CA . GLY A 1 184 ? -8.317 5.821 -7.036 1.00 83.94 184 GLY A CA 1
ATOM 1500 C C . GLY A 1 184 ? -7.638 5.722 -8.407 1.00 83.94 184 GLY A C 1
ATOM 1501 O O . GLY A 1 184 ? -7.622 4.652 -9.011 1.00 83.94 184 GLY A O 1
ATOM 1502 N N . LYS A 1 185 ? -7.031 6.810 -8.902 1.00 88.19 185 LYS A N 1
ATOM 1503 C CA . LYS A 1 185 ? -6.214 6.807 -10.131 1.00 88.19 185 LYS A CA 1
ATOM 1504 C C . LYS A 1 185 ? -4.713 6.623 -9.860 1.00 88.19 185 LYS A C 1
ATOM 1506 O O . LYS A 1 185 ? -3.929 6.689 -10.803 1.00 88.19 185 LYS A O 1
ATOM 1511 N N . SER A 1 186 ? -4.305 6.404 -8.613 1.00 91.56 186 SER A N 1
ATOM 1512 C CA . SER A 1 186 ? -2.906 6.214 -8.221 1.00 91.56 186 SER A CA 1
ATOM 1513 C C . SER A 1 186 ? -2.763 4.881 -7.492 1.00 91.56 186 SER A C 1
ATOM 1515 O O . SER A 1 186 ? -3.313 4.699 -6.401 1.00 91.56 186 SER A O 1
ATOM 1517 N N . LEU A 1 187 ? -2.022 3.936 -8.081 1.00 94.06 187 LEU A N 1
ATOM 1518 C CA . LEU A 1 187 ? -1.725 2.660 -7.424 1.00 94.06 187 LEU A CA 1
ATOM 1519 C C . LEU A 1 187 ? -1.050 2.931 -6.088 1.00 94.06 187 LEU A C 1
ATOM 1521 O O . LEU A 1 187 ? -1.460 2.352 -5.081 1.00 94.06 187 LEU A O 1
ATOM 1525 N N . GLN A 1 188 ? -0.083 3.850 -6.067 1.00 93.06 188 GLN A N 1
ATOM 1526 C CA . GLN A 1 188 ? 0.660 4.173 -4.862 1.00 93.06 188 GLN A CA 1
ATOM 1527 C C . GLN A 1 188 ? -0.261 4.593 -3.712 1.00 93.06 188 GLN A C 1
ATOM 1529 O O . GLN A 1 188 ? -0.115 4.102 -2.594 1.00 93.06 188 GLN A O 1
ATOM 1534 N N . PHE A 1 189 ? -1.245 5.451 -3.977 1.00 92.69 189 PHE A N 1
ATOM 1535 C CA . PHE A 1 189 ? -2.175 5.932 -2.951 1.00 92.69 189 PHE A CA 1
ATOM 1536 C C . PHE A 1 189 ? -3.120 4.813 -2.471 1.00 92.69 189 PHE A C 1
ATOM 1538 O O . PHE A 1 189 ? -3.357 4.639 -1.268 1.00 92.69 189 PHE A O 1
ATOM 1545 N N . SER A 1 190 ? -3.576 3.956 -3.385 1.00 92.88 190 SER A N 1
ATOM 1546 C CA . SER A 1 190 ? -4.427 2.812 -3.033 1.00 92.88 190 SER A CA 1
ATOM 1547 C C . SER A 1 190 ? -3.771 1.832 -2.042 1.00 92.88 190 SER A C 1
ATOM 1549 O O . SER A 1 190 ? -4.477 1.220 -1.237 1.00 92.88 190 SER A O 1
ATOM 1551 N N . THR A 1 191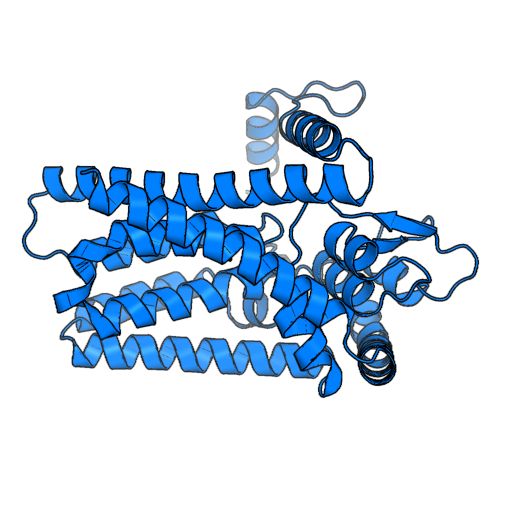 ? -2.429 1.740 -2.026 1.00 93.88 191 THR A N 1
ATOM 1552 C CA . THR A 1 191 ? -1.676 0.827 -1.137 1.00 93.88 191 THR A CA 1
ATOM 1553 C C . THR A 1 191 ? -1.848 1.115 0.354 1.00 93.88 191 THR A C 1
ATOM 1555 O O . THR A 1 191 ? -1.638 0.216 1.164 1.00 93.88 191 THR A O 1
ATOM 1558 N N . VAL A 1 192 ? -2.256 2.335 0.719 1.00 94.69 192 VAL A N 1
ATOM 1559 C CA . VAL A 1 192 ? -2.584 2.717 2.101 1.00 94.69 192 VAL A CA 1
ATOM 1560 C C . VAL A 1 192 ? -4.089 2.889 2.273 1.00 94.69 192 VAL A C 1
ATOM 1562 O O . VAL A 1 192 ? -4.646 2.451 3.276 1.00 94.69 192 VAL A O 1
ATOM 1565 N N . PHE A 1 193 ? -4.772 3.502 1.305 1.00 95.00 193 PHE A N 1
ATOM 1566 C CA . PHE A 1 193 ? -6.178 3.871 1.468 1.00 95.00 193 PHE A CA 1
ATOM 1567 C C . PHE A 1 193 ? -7.109 2.653 1.580 1.00 95.00 193 PHE A C 1
ATOM 1569 O O . PHE A 1 193 ? -7.893 2.575 2.528 1.00 95.00 193 PHE A O 1
ATOM 1576 N N . ILE A 1 194 ? -6.966 1.659 0.694 1.00 96.00 194 ILE A N 1
ATOM 1577 C CA . ILE A 1 194 ? -7.795 0.443 0.721 1.00 96.00 194 ILE A CA 1
ATOM 1578 C C . ILE A 1 194 ? -7.613 -0.337 2.038 1.00 96.00 194 ILE A C 1
ATOM 1580 O O . ILE A 1 194 ? -8.627 -0.647 2.674 1.00 96.00 194 ILE A O 1
ATOM 1584 N N . PRO A 1 195 ? -6.379 -0.645 2.502 1.00 96.75 195 PRO A N 1
ATOM 1585 C CA . PRO A 1 195 ? -6.185 -1.303 3.794 1.00 96.75 195 PRO A CA 1
ATOM 1586 C C . PRO A 1 195 ? -6.848 -0.572 4.959 1.00 96.75 195 PRO A C 1
ATOM 1588 O O . PRO A 1 195 ? -7.514 -1.209 5.770 1.00 96.75 195 PRO A O 1
ATOM 1591 N N . VAL A 1 196 ? -6.751 0.759 5.006 1.00 96.12 196 VAL A N 1
ATOM 1592 C CA . VAL A 1 196 ? -7.359 1.558 6.078 1.00 96.12 196 VAL A CA 1
ATOM 1593 C C . VAL A 1 196 ? -8.880 1.438 6.073 1.00 96.12 196 VAL A C 1
ATOM 1595 O O . VAL A 1 196 ? -9.481 1.227 7.127 1.00 96.12 196 VAL A O 1
ATOM 1598 N N . LEU A 1 197 ? -9.522 1.503 4.902 1.00 97.00 197 LEU A N 1
ATOM 1599 C CA . LEU A 1 197 ? -10.970 1.297 4.792 1.00 97.00 197 LEU A CA 1
ATOM 1600 C C . LEU A 1 197 ? -11.381 -0.119 5.241 1.00 97.00 197 LEU A C 1
ATOM 1602 O O . LEU A 1 197 ? -12.371 -0.281 5.961 1.00 97.00 197 LEU A O 1
ATOM 1606 N N . LEU A 1 198 ? -10.607 -1.147 4.881 1.00 97.44 198 LEU A N 1
ATOM 1607 C CA . LEU A 1 198 ? -10.840 -2.527 5.325 1.00 97.44 198 LEU A CA 1
ATOM 1608 C C . LEU A 1 198 ? -10.681 -2.683 6.846 1.00 97.44 198 LEU A C 1
ATOM 1610 O O . LEU A 1 198 ? -11.495 -3.344 7.491 1.00 97.44 198 LEU A O 1
ATOM 1614 N N . GLU A 1 199 ? -9.669 -2.058 7.440 1.00 96.38 199 GLU A N 1
ATOM 1615 C CA . GLU A 1 199 ? -9.424 -2.087 8.884 1.00 96.38 199 GLU A CA 1
ATOM 1616 C C . GLU A 1 199 ? -10.544 -1.379 9.661 1.00 96.38 199 GLU A C 1
ATOM 1618 O O . GLU A 1 199 ? -11.030 -1.910 10.665 1.00 96.38 199 GLU A O 1
ATOM 1623 N N . ILE A 1 200 ? -11.044 -0.246 9.152 1.00 95.75 200 ILE A N 1
ATOM 1624 C CA . ILE A 1 200 ? -12.235 0.430 9.687 1.00 95.75 200 ILE A CA 1
ATOM 1625 C C . ILE A 1 200 ? -13.455 -0.503 9.642 1.00 95.75 200 ILE A C 1
ATOM 1627 O O . ILE A 1 200 ? -14.180 -0.619 10.636 1.00 95.75 200 ILE A O 1
ATOM 1631 N N . LEU A 1 201 ? -13.681 -1.211 8.528 1.00 95.75 201 LEU A N 1
ATOM 1632 C CA . LEU A 1 201 ? -14.769 -2.191 8.423 1.00 95.75 201 LEU A CA 1
ATOM 1633 C C . LEU A 1 201 ? -14.640 -3.305 9.465 1.00 95.75 201 LEU A C 1
ATOM 1635 O O . LEU A 1 201 ? -15.641 -3.683 10.079 1.00 95.75 201 LEU A O 1
ATOM 1639 N N . VAL A 1 202 ? -13.429 -3.821 9.696 1.00 93.88 202 VAL A N 1
ATOM 1640 C CA . VAL A 1 202 ? -13.166 -4.836 10.729 1.00 93.88 202 VAL A CA 1
ATOM 1641 C C . VAL A 1 202 ? -13.511 -4.294 12.119 1.00 93.88 202 VAL A C 1
ATOM 1643 O O . VAL A 1 202 ? -14.239 -4.964 12.861 1.00 93.88 202 VAL A O 1
ATOM 1646 N N . MET A 1 203 ? -13.073 -3.073 12.451 1.00 92.69 203 MET A N 1
ATOM 1647 C CA . MET A 1 203 ? -13.390 -2.424 13.730 1.00 92.69 203 MET A CA 1
ATOM 1648 C C . MET A 1 203 ? -14.900 -2.264 13.927 1.00 92.69 203 MET A C 1
ATOM 1650 O O . MET A 1 203 ? -15.434 -2.671 14.957 1.00 92.69 203 MET A O 1
ATOM 1654 N N . LEU A 1 204 ? -15.617 -1.754 12.924 1.00 92.19 204 LEU A N 1
ATOM 1655 C CA . LEU A 1 204 ? -17.069 -1.566 12.997 1.00 92.19 204 LEU A CA 1
ATOM 1656 C C . LEU A 1 204 ? -17.832 -2.899 13.063 1.00 92.19 204 LEU A C 1
ATOM 1658 O O . LEU A 1 204 ? -18.827 -3.034 13.787 1.00 92.19 204 LEU A O 1
ATOM 1662 N N . LYS A 1 205 ? -17.387 -3.919 12.320 1.00 91.31 205 LYS A N 1
ATOM 1663 C CA . LYS A 1 205 ? -18.061 -5.224 12.270 1.00 91.31 205 LYS A CA 1
ATOM 1664 C C . LYS A 1 205 ? -18.001 -5.911 13.629 1.00 91.31 205 LYS A C 1
ATOM 1666 O O . LYS A 1 205 ? -19.046 -6.352 14.122 1.00 91.31 205 LYS A O 1
ATOM 1671 N N . TYR A 1 206 ? -16.824 -5.924 14.254 1.00 86.75 206 TYR A N 1
ATOM 1672 C CA . TYR A 1 206 ? -16.560 -6.661 15.491 1.00 86.75 206 TYR A CA 1
ATOM 1673 C C . TYR A 1 206 ? -16.486 -5.799 16.761 1.00 86.75 206 TYR A C 1
ATOM 1675 O O . TYR A 1 206 ? -16.205 -6.350 17.822 1.00 86.75 206 TYR A O 1
ATOM 1683 N N . GLU A 1 207 ? -16.810 -4.503 16.673 1.00 81.06 207 GLU A N 1
ATOM 1684 C CA . GLU A 1 207 ? -16.810 -3.475 17.736 1.00 81.06 207 GLU A CA 1
ATOM 1685 C C . GLU A 1 207 ? -16.901 -4.047 19.166 1.00 81.06 207 GLU A C 1
ATOM 1687 O O . GLU A 1 207 ? -15.914 -4.040 19.898 1.00 81.06 207 GLU A O 1
ATOM 1692 N N . LYS A 1 208 ? -18.030 -4.678 19.534 1.00 74.88 208 LYS A N 1
ATOM 1693 C CA . LYS A 1 208 ? -18.300 -5.191 20.896 1.00 74.88 208 LYS A CA 1
ATOM 1694 C C . LYS A 1 208 ? -17.256 -6.178 21.446 1.00 74.88 208 LYS A C 1
ATOM 1696 O O . LYS A 1 208 ? -16.925 -6.104 22.624 1.00 74.88 208 LYS A O 1
ATOM 1701 N N . ASN A 1 209 ? -16.750 -7.097 20.622 1.00 68.88 209 ASN A N 1
ATOM 1702 C CA . ASN A 1 209 ? -15.840 -8.169 21.060 1.00 68.88 209 ASN A CA 1
ATOM 1703 C C . ASN A 1 209 ? -14.368 -7.858 20.752 1.00 68.88 209 ASN A C 1
ATOM 1705 O O . ASN A 1 209 ? -13.473 -8.574 21.203 1.00 68.88 209 ASN A O 1
ATOM 1709 N N . PHE A 1 210 ? -14.113 -6.816 19.960 1.00 74.88 210 PHE A N 1
ATOM 1710 C CA . PHE A 1 210 ? -12.808 -6.572 19.357 1.00 74.88 210 PHE A CA 1
ATOM 1711 C C . PHE A 1 210 ? -12.012 -5.458 20.047 1.00 74.88 210 PHE A C 1
ATOM 1713 O O . PHE A 1 210 ? -10.797 -5.399 19.880 1.00 74.88 210 PHE A O 1
ATOM 1720 N N . HIS A 1 211 ? -12.640 -4.650 20.908 1.00 74.44 211 HIS A N 1
ATOM 1721 C CA . HIS A 1 211 ? -11.964 -3.608 21.699 1.00 74.44 211 HIS A CA 1
ATOM 1722 C C . HIS A 1 211 ? -10.719 -4.097 22.453 1.00 74.44 211 HIS A C 1
ATOM 1724 O O . HIS A 1 211 ? -9.679 -3.439 22.443 1.00 74.44 211 HIS A O 1
ATOM 1730 N N . ALA A 1 212 ? -10.787 -5.285 23.062 1.00 76.50 212 ALA A N 1
ATOM 1731 C CA . ALA A 1 212 ? -9.653 -5.878 23.775 1.00 76.50 212 ALA A CA 1
ATOM 1732 C C . ALA A 1 212 ? -8.468 -6.232 22.851 1.00 76.50 212 ALA A C 1
ATOM 1734 O O . ALA A 1 212 ? -7.345 -6.411 23.319 1.00 76.50 212 ALA A O 1
ATOM 1735 N N . GLN A 1 213 ? -8.713 -6.331 21.543 1.00 84.88 213 GLN A N 1
ATOM 1736 C CA . GLN A 1 213 ? -7.735 -6.688 20.518 1.00 84.88 213 GLN A CA 1
ATOM 1737 C C . GLN A 1 213 ? -7.246 -5.477 19.714 1.00 84.88 213 GLN A C 1
ATOM 1739 O O . GLN A 1 213 ? -6.415 -5.652 18.828 1.00 84.88 213 GLN A O 1
ATOM 1744 N N . TYR A 1 214 ? -7.683 -4.251 20.031 1.00 89.31 214 TYR A N 1
ATOM 1745 C CA . TYR A 1 214 ? -7.271 -3.050 19.291 1.00 89.31 214 TYR A CA 1
ATOM 1746 C C . TYR A 1 214 ? -5.750 -2.885 19.258 1.00 89.31 214 TYR A C 1
ATOM 1748 O O . TYR A 1 214 ? -5.204 -2.600 18.204 1.00 89.31 214 TYR A O 1
ATOM 1756 N N . GLY A 1 215 ? -5.033 -3.186 20.346 1.00 92.19 215 GLY A N 1
ATOM 1757 C CA . GLY A 1 215 ? -3.566 -3.175 20.308 1.00 92.19 215 GLY A CA 1
ATOM 1758 C C . GLY A 1 215 ? -2.987 -4.104 19.230 1.00 92.19 215 GLY A C 1
ATOM 1759 O O . GLY A 1 215 ? -2.070 -3.711 18.514 1.00 92.19 215 GLY A O 1
ATOM 1760 N N . LEU A 1 216 ? -3.563 -5.295 19.046 1.00 93.25 216 LEU A N 1
ATOM 1761 C CA . LEU A 1 216 ? -3.131 -6.243 18.021 1.00 93.25 216 LEU A CA 1
ATOM 1762 C C . LEU A 1 216 ? -3.543 -5.780 16.616 1.00 93.25 216 LEU A C 1
ATOM 1764 O O . LEU A 1 216 ? -2.751 -5.906 15.691 1.00 93.25 216 LEU A O 1
ATOM 1768 N N . LEU A 1 217 ? -4.734 -5.197 16.450 1.00 94.62 217 LEU A N 1
ATOM 1769 C CA . LEU A 1 217 ? -5.141 -4.605 15.169 1.00 94.62 217 LEU A CA 1
ATOM 1770 C C . LEU A 1 217 ? -4.219 -3.461 14.758 1.00 94.62 217 LEU A C 1
ATOM 1772 O O . LEU A 1 217 ? -3.811 -3.412 13.607 1.00 94.62 217 LEU A O 1
ATOM 1776 N N . PHE A 1 218 ? -3.836 -2.586 15.686 1.00 96.69 218 PHE A N 1
ATOM 1777 C CA . PHE A 1 218 ? -2.901 -1.507 15.384 1.00 96.69 218 PHE A CA 1
ATOM 1778 C C . PHE A 1 218 ? -1.511 -2.048 15.030 1.00 96.69 218 PHE A C 1
ATOM 1780 O O . PHE A 1 218 ? -0.906 -1.547 14.088 1.00 96.69 218 PHE A O 1
ATOM 1787 N N . LEU A 1 219 ? -1.041 -3.111 15.701 1.00 97.62 219 LEU A N 1
ATOM 1788 C CA . LEU A 1 219 ? 0.178 -3.825 15.300 1.00 97.62 219 LEU A CA 1
ATOM 1789 C C . LEU A 1 219 ? 0.072 -4.310 13.846 1.00 97.62 219 LEU A C 1
ATOM 1791 O O . LEU A 1 219 ? 0.958 -4.026 13.044 1.00 97.62 219 LEU A O 1
ATOM 1795 N N . PHE A 1 220 ? -1.013 -5.012 13.503 1.00 96.88 220 PHE A N 1
ATOM 1796 C CA . PHE A 1 220 ? -1.251 -5.504 12.144 1.00 96.88 220 PHE A CA 1
ATOM 1797 C C . PHE A 1 220 ? -1.361 -4.374 11.124 1.00 96.88 220 PHE A C 1
ATOM 1799 O O . PHE A 1 220 ? -0.758 -4.486 10.066 1.00 96.88 220 PHE A O 1
ATOM 1806 N N . SER A 1 221 ? -2.043 -3.278 11.450 1.00 97.50 221 SER A N 1
ATOM 1807 C CA . SER A 1 221 ? -2.144 -2.109 10.574 1.00 97.50 221 SER A CA 1
ATOM 1808 C C . SER A 1 221 ? -0.771 -1.504 10.287 1.00 97.50 221 SER A C 1
ATOM 1810 O O . SER A 1 221 ? -0.438 -1.227 9.135 1.00 97.50 221 SER A O 1
ATOM 1812 N N . GLY A 1 222 ? 0.097 -1.411 11.301 1.00 97.69 222 GLY A N 1
ATOM 1813 C CA . GLY A 1 222 ? 1.489 -1.003 11.114 1.00 97.69 222 GLY A CA 1
ATOM 1814 C C . GLY A 1 222 ? 2.256 -1.951 10.190 1.00 97.69 222 GLY A C 1
ATOM 1815 O O . GLY A 1 222 ? 2.933 -1.497 9.269 1.00 97.69 222 GLY A O 1
ATOM 1816 N N . ILE A 1 223 ? 2.108 -3.266 10.388 1.00 98.25 223 ILE A N 1
ATOM 1817 C CA . ILE A 1 223 ? 2.729 -4.298 9.542 1.00 98.25 223 ILE A CA 1
ATOM 1818 C C . ILE A 1 223 ? 2.242 -4.192 8.091 1.00 98.25 223 ILE A C 1
ATOM 1820 O O . ILE A 1 223 ? 3.063 -4.154 7.178 1.00 98.25 223 ILE A O 1
ATOM 1824 N N . VAL A 1 224 ? 0.925 -4.149 7.872 1.00 97.69 224 VAL A N 1
ATOM 1825 C CA . VAL A 1 224 ? 0.302 -4.089 6.541 1.00 97.69 224 VAL A CA 1
ATOM 1826 C C . VAL A 1 224 ? 0.717 -2.811 5.826 1.00 97.69 224 VAL A C 1
ATOM 1828 O O . VAL A 1 224 ? 1.166 -2.877 4.683 1.00 97.69 224 VAL A O 1
ATOM 1831 N N . THR A 1 225 ? 0.673 -1.671 6.518 1.00 96.94 225 THR A N 1
ATOM 1832 C CA . THR A 1 225 ? 1.119 -0.388 5.965 1.00 96.94 225 THR A CA 1
ATOM 1833 C C . THR A 1 225 ? 2.595 -0.457 5.569 1.00 96.94 225 THR A C 1
ATOM 1835 O O . THR A 1 225 ? 2.930 -0.146 4.436 1.00 96.94 225 THR A O 1
ATOM 1838 N N . ALA A 1 226 ? 3.490 -0.944 6.434 1.00 96.81 226 ALA A N 1
ATOM 1839 C CA . ALA A 1 226 ? 4.917 -1.069 6.110 1.00 96.81 226 ALA A CA 1
ATOM 1840 C C . ALA A 1 226 ? 5.226 -2.098 5.005 1.00 96.81 226 ALA A C 1
ATOM 1842 O O . ALA A 1 226 ? 6.265 -2.004 4.344 1.00 96.81 226 ALA A O 1
ATOM 1843 N N . TYR A 1 227 ? 4.370 -3.107 4.836 1.00 97.88 227 TYR A N 1
ATOM 1844 C CA . TYR A 1 227 ? 4.510 -4.125 3.801 1.00 97.88 227 TYR A CA 1
ATOM 1845 C C . TYR A 1 227 ? 4.092 -3.598 2.423 1.00 97.88 227 TYR A C 1
ATOM 1847 O O . TYR A 1 227 ? 4.776 -3.872 1.433 1.00 97.88 227 TYR A O 1
ATOM 1855 N N . LEU A 1 228 ? 2.988 -2.849 2.357 1.00 96.75 228 LEU A N 1
ATOM 1856 C CA . LEU A 1 228 ? 2.393 -2.370 1.110 1.00 96.75 228 LEU A CA 1
ATOM 1857 C C . LEU A 1 228 ? 2.904 -0.989 0.677 1.00 96.75 228 LEU A C 1
ATOM 1859 O O . LEU A 1 228 ? 3.054 -0.773 -0.518 1.00 96.75 228 LEU A O 1
ATOM 1863 N N . ASP A 1 229 ? 3.179 -0.071 1.602 1.00 91.06 229 ASP A N 1
ATOM 1864 C CA . ASP A 1 229 ? 3.455 1.339 1.298 1.00 91.06 229 ASP A CA 1
ATOM 1865 C C . ASP A 1 229 ? 4.929 1.616 0.932 1.00 91.06 229 ASP A C 1
ATOM 1867 O O . ASP A 1 229 ? 5.859 0.965 1.421 1.00 91.06 229 ASP A O 1
ATOM 1871 N N . LEU A 1 230 ? 5.153 2.656 0.118 1.00 84.44 230 LEU A N 1
ATOM 1872 C CA . LEU A 1 230 ? 6.474 3.217 -0.211 1.00 84.44 230 LEU A CA 1
ATOM 1873 C C . LEU A 1 230 ? 6.759 4.514 0.557 1.00 84.44 230 LEU A C 1
ATOM 1875 O O . LEU A 1 230 ? 7.505 5.369 0.078 1.00 84.44 230 LEU A O 1
ATOM 1879 N N . LEU A 1 231 ? 6.227 4.627 1.780 1.00 78.25 231 LEU A N 1
ATOM 1880 C CA . LEU A 1 231 ? 6.320 5.809 2.640 1.00 78.25 231 LEU A CA 1
ATOM 1881 C C . LEU A 1 231 ? 5.543 7.012 2.078 1.00 78.25 231 LEU A C 1
ATOM 1883 O O . LEU A 1 231 ? 6.060 8.128 2.066 1.00 78.25 231 LEU A O 1
ATOM 1887 N N . THR A 1 232 ? 4.318 6.796 1.601 1.00 80.00 232 THR A N 1
ATOM 1888 C CA . THR A 1 232 ? 3.500 7.866 1.016 1.00 80.00 232 THR A CA 1
ATOM 1889 C C . THR A 1 232 ? 2.780 8.669 2.090 1.00 80.00 232 THR A C 1
ATOM 1891 O O . THR A 1 232 ? 3.049 9.855 2.256 1.00 80.00 232 THR A O 1
ATOM 1894 N N . TYR A 1 233 ? 1.880 8.039 2.847 1.00 85.75 233 TYR A N 1
ATOM 1895 C CA . TYR A 1 233 ? 1.150 8.704 3.933 1.00 85.75 233 TYR A CA 1
ATOM 1896 C C . TYR A 1 233 ? 0.756 7.733 5.059 1.00 85.75 233 TYR A C 1
ATOM 1898 O O . TYR A 1 233 ? -0.398 7.698 5.488 1.00 85.75 233 TYR A O 1
ATOM 1906 N N . PRO A 1 234 ? 1.704 6.964 5.624 1.00 88.94 234 PRO A N 1
ATOM 1907 C CA . PRO A 1 234 ? 1.393 5.913 6.597 1.00 88.94 234 PRO A CA 1
ATOM 1908 C C . PRO A 1 234 ? 0.662 6.436 7.845 1.00 88.94 234 PRO A C 1
ATOM 1910 O O . PRO A 1 234 ? -0.100 5.697 8.463 1.00 88.94 234 PRO A O 1
ATOM 1913 N N . LEU A 1 235 ? 0.820 7.720 8.190 1.00 91.75 235 LEU A N 1
ATOM 1914 C CA . LEU A 1 235 ? 0.121 8.364 9.309 1.00 91.75 235 LEU A CA 1
ATOM 1915 C C . LEU A 1 235 ? -1.405 8.428 9.142 1.00 91.75 235 LEU A C 1
ATOM 1917 O O . LEU A 1 235 ? -2.122 8.499 10.139 1.00 91.75 235 LEU A O 1
ATOM 1921 N N . VAL A 1 236 ? -1.916 8.366 7.910 1.00 90.62 236 VAL A N 1
ATOM 1922 C CA . VAL A 1 236 ? -3.361 8.281 7.650 1.00 90.62 236 VAL A CA 1
ATOM 1923 C C . VAL A 1 236 ? -3.928 6.996 8.243 1.00 90.62 236 VAL A C 1
ATOM 1925 O O . VAL A 1 236 ? -5.010 7.038 8.824 1.00 90.62 236 VAL A O 1
ATOM 1928 N N . SER A 1 237 ? -3.180 5.885 8.188 1.00 93.00 237 SER A N 1
ATOM 1929 C CA . SER A 1 237 ? -3.633 4.611 8.755 1.00 93.00 237 SER A CA 1
ATOM 1930 C C . SER A 1 237 ? -3.912 4.722 10.249 1.00 93.00 237 SER A C 1
ATOM 1932 O O . SER A 1 237 ? -5.048 4.560 10.689 1.00 93.00 237 SER A O 1
ATOM 1934 N N . VAL A 1 238 ? -2.915 5.130 11.033 1.00 95.12 238 VAL A N 1
ATOM 1935 C CA . VAL A 1 238 ? -3.077 5.294 12.477 1.00 95.12 238 VAL A CA 1
ATOM 1936 C C . VAL A 1 238 ? -4.096 6.391 12.807 1.00 95.12 238 VAL A C 1
ATOM 1938 O O . VAL A 1 238 ? -4.912 6.202 13.705 1.00 95.12 238 VAL A O 1
ATOM 1941 N N . GLY A 1 239 ? -4.117 7.505 12.066 1.00 94.75 239 GLY A N 1
ATOM 1942 C CA . GLY A 1 239 ? -5.035 8.620 12.307 1.00 94.75 239 GLY A CA 1
ATOM 1943 C C . GLY A 1 239 ? -6.508 8.224 12.193 1.00 94.75 239 GLY A C 1
ATOM 1944 O O . GLY A 1 239 ? -7.281 8.443 13.128 1.00 94.75 239 GLY A O 1
ATOM 1945 N N . PHE A 1 240 ? -6.895 7.584 11.085 1.00 94.69 240 PHE A N 1
ATOM 1946 C CA . PHE A 1 240 ? -8.270 7.119 10.895 1.00 94.69 240 PHE A CA 1
ATOM 1947 C C . PHE A 1 240 ? -8.658 6.059 11.930 1.00 94.69 240 PHE A C 1
ATOM 1949 O O . PHE A 1 240 ? -9.722 6.164 12.547 1.00 94.69 240 PHE A O 1
ATOM 1956 N N . LEU A 1 241 ? -7.794 5.069 12.174 1.00 95.31 241 LEU A N 1
ATOM 1957 C CA . LEU A 1 241 ? -8.091 4.016 13.145 1.00 95.31 241 LEU A CA 1
ATOM 1958 C C . LEU A 1 241 ? -8.243 4.559 14.568 1.00 95.31 241 LEU A C 1
ATOM 1960 O O . LEU A 1 241 ? -9.111 4.093 15.305 1.00 95.31 241 LEU A O 1
ATOM 1964 N N . LEU A 1 242 ? -7.457 5.567 14.965 1.00 94.94 242 LEU A N 1
ATOM 1965 C CA . LEU A 1 242 ? -7.615 6.224 16.266 1.00 94.94 242 LEU A CA 1
ATOM 1966 C C . LEU A 1 242 ? -8.975 6.919 16.380 1.00 94.94 242 LEU A C 1
ATOM 1968 O O . LEU A 1 242 ? -9.644 6.767 17.403 1.00 94.94 242 LEU A O 1
ATOM 1972 N N . CYS A 1 243 ? -9.424 7.621 15.336 1.00 93.31 243 CYS A N 1
ATOM 1973 C CA . CYS A 1 243 ? -10.753 8.236 15.314 1.00 93.31 243 CYS A CA 1
ATOM 1974 C C . CYS A 1 243 ? -11.857 7.190 15.522 1.00 93.31 243 CYS A C 1
ATOM 1976 O O . CYS A 1 243 ? -12.722 7.363 16.383 1.00 93.31 243 CYS A O 1
ATOM 1978 N N . PHE A 1 244 ? -11.801 6.065 14.803 1.00 92.69 244 PHE A N 1
ATOM 1979 C CA . PHE A 1 244 ? -12.775 4.981 14.967 1.00 92.69 244 PHE A CA 1
ATOM 1980 C C . PHE A 1 244 ? -12.664 4.273 16.323 1.00 92.69 244 PHE A C 1
ATOM 1982 O O . PHE A 1 244 ? -13.688 3.890 16.897 1.00 92.69 244 PHE A O 1
ATOM 1989 N N . ALA A 1 245 ? -11.461 4.158 16.890 1.00 91.69 245 ALA A N 1
ATOM 1990 C CA . ALA A 1 245 ? -11.270 3.628 18.237 1.00 91.69 245 ALA A CA 1
ATOM 1991 C C . ALA A 1 245 ? -11.956 4.513 19.290 1.00 91.69 245 ALA A C 1
ATOM 1993 O O . ALA A 1 245 ? -12.643 3.991 20.167 1.00 91.69 245 ALA A O 1
ATOM 1994 N N . ILE A 1 246 ? -11.835 5.841 19.167 1.00 89.56 246 ILE A N 1
ATOM 1995 C CA . ILE A 1 246 ? -12.483 6.820 20.055 1.00 89.56 246 ILE A CA 1
ATOM 1996 C C . ILE A 1 246 ? -14.006 6.798 19.900 1.00 89.56 246 ILE A C 1
ATOM 1998 O O . ILE A 1 246 ? -14.713 6.881 20.904 1.00 89.56 246 ILE A O 1
ATOM 2002 N N . ILE A 1 247 ? -14.505 6.700 18.662 1.00 88.38 247 ILE A N 1
ATOM 2003 C CA . ILE A 1 247 ? -15.944 6.610 18.360 1.00 88.38 247 ILE A CA 1
ATOM 2004 C C . ILE A 1 247 ? -16.561 5.366 19.003 1.00 88.38 247 ILE A C 1
ATOM 2006 O O . ILE A 1 247 ? -17.688 5.423 19.491 1.00 88.38 247 ILE A O 1
ATOM 2010 N N . SER A 1 248 ? -15.817 4.261 19.004 1.00 84.88 248 SER A N 1
ATOM 2011 C CA . SER A 1 248 ? -16.277 2.983 19.546 1.00 84.88 248 SER A CA 1
ATOM 2012 C C . SER A 1 248 ? -16.167 2.923 21.081 1.00 84.88 248 SER A C 1
ATOM 2014 O O . SER A 1 248 ? -16.928 2.218 21.735 1.00 84.88 248 SER A O 1
ATOM 2016 N N . ASP A 1 249 ? -15.226 3.660 21.684 1.00 82.38 249 ASP A N 1
ATOM 2017 C CA . ASP A 1 249 ? -14.998 3.674 23.135 1.00 82.38 249 ASP A CA 1
ATOM 2018 C C . ASP A 1 249 ? -15.925 4.671 23.859 1.00 82.38 249 ASP A C 1
ATOM 2020 O O . ASP A 1 249 ? -15.591 5.841 24.076 1.00 82.38 249 ASP A O 1
ATOM 2024 N N . GLU A 1 250 ? -17.111 4.205 24.253 1.00 75.44 250 GLU A N 1
ATOM 2025 C CA . GLU A 1 250 ? -18.111 5.022 24.963 1.00 75.44 250 GLU A CA 1
ATOM 2026 C C . GLU A 1 250 ? -17.896 5.100 26.480 1.00 75.44 250 GLU A C 1
ATOM 2028 O O . GLU A 1 250 ? -18.371 6.038 27.116 1.00 75.44 250 GLU A O 1
ATOM 2033 N N . ASN A 1 251 ? -17.163 4.148 27.061 1.00 75.25 251 ASN A N 1
ATOM 2034 C CA . ASN A 1 251 ? -17.124 3.946 28.513 1.00 75.25 251 ASN A CA 1
ATOM 2035 C C . ASN A 1 251 ? -15.879 4.543 29.185 1.00 75.25 251 ASN A C 1
ATOM 2037 O O . ASN A 1 251 ? -15.901 4.836 30.383 1.00 75.25 251 ASN A O 1
ATOM 2041 N N . SER A 1 252 ? -14.776 4.721 28.452 1.00 79.44 252 SER A N 1
ATOM 2042 C CA . SER A 1 252 ? -13.537 5.229 29.044 1.00 79.44 252 SER A CA 1
ATOM 2043 C C . SER A 1 252 ? -13.605 6.727 29.351 1.00 79.44 252 SER A C 1
ATOM 2045 O O . SER A 1 252 ? -14.035 7.544 28.534 1.00 79.44 252 SER A O 1
ATOM 2047 N N . ARG A 1 253 ? -13.068 7.120 30.514 1.00 82.88 253 ARG A N 1
ATOM 2048 C CA . ARG A 1 253 ? -12.812 8.532 30.852 1.00 82.88 253 ARG A CA 1
ATOM 2049 C C . ARG A 1 253 ? -11.769 9.140 29.906 1.00 82.88 253 ARG A C 1
ATOM 2051 O O . ARG A 1 253 ? -10.944 8.417 29.354 1.00 82.88 253 ARG A O 1
ATOM 2058 N N . CYS A 1 254 ? -11.734 10.473 29.811 1.00 82.69 254 CYS A N 1
ATOM 2059 C CA . CYS A 1 254 ? -10.815 11.215 28.932 1.00 82.69 254 CYS A CA 1
ATOM 2060 C C . CYS A 1 254 ? -9.342 10.763 29.059 1.00 82.69 254 CYS A C 1
ATOM 2062 O O . CYS A 1 254 ? -8.712 10.414 28.063 1.00 82.69 254 CYS A O 1
ATOM 2064 N N . PHE A 1 255 ? -8.820 10.642 30.286 1.00 81.25 255 PHE A N 1
ATOM 2065 C CA . PHE A 1 255 ? -7.451 10.157 30.516 1.00 81.25 255 PHE A CA 1
ATOM 2066 C C . PHE A 1 255 ? -7.235 8.700 30.060 1.00 81.25 255 PHE A C 1
ATOM 2068 O O . PHE A 1 255 ? -6.181 8.362 29.523 1.00 81.25 255 PHE A O 1
ATOM 2075 N N . GLY A 1 256 ? -8.243 7.838 30.228 1.00 83.31 256 GLY A N 1
ATOM 2076 C CA . GLY A 1 256 ? -8.209 6.458 29.739 1.00 83.31 256 GLY A CA 1
ATOM 2077 C C . GLY A 1 256 ? -8.151 6.393 28.212 1.00 83.31 256 GLY A C 1
ATOM 2078 O O . GLY A 1 256 ? -7.336 5.652 27.668 1.00 83.31 256 GLY A O 1
ATOM 2079 N N . LYS A 1 257 ? -8.935 7.237 27.527 1.00 85.25 257 LYS A N 1
ATOM 2080 C CA . LYS A 1 257 ? -8.896 7.370 26.063 1.00 85.25 257 LYS A CA 1
ATOM 2081 C C . LYS A 1 257 ? -7.514 7.800 25.582 1.00 85.25 257 LYS A C 1
ATOM 2083 O O . LYS A 1 257 ? -6.956 7.151 24.705 1.00 85.25 257 LYS A O 1
ATOM 2088 N N . TRP A 1 258 ? -6.927 8.821 26.205 1.00 89.06 258 TRP A N 1
ATOM 2089 C CA . TRP A 1 258 ? -5.581 9.284 25.858 1.00 89.06 258 TRP A CA 1
ATOM 2090 C C . TRP A 1 258 ? -4.523 8.187 26.042 1.00 89.06 258 TRP A C 1
ATOM 2092 O O . TRP A 1 258 ? -3.736 7.922 25.134 1.00 89.06 258 TRP A O 1
ATOM 2102 N N . LYS A 1 259 ? -4.554 7.472 27.175 1.00 89.12 259 LYS A N 1
ATOM 2103 C CA . LYS A 1 259 ? -3.650 6.341 27.429 1.00 89.12 259 LYS A CA 1
ATOM 2104 C C . LYS A 1 259 ? -3.800 5.236 26.376 1.00 89.12 259 LYS A C 1
ATOM 2106 O O . LYS A 1 259 ? -2.793 4.710 25.902 1.00 89.12 259 LYS A O 1
ATOM 2111 N N . ASN A 1 260 ? -5.035 4.896 26.002 1.00 90.00 260 ASN A N 1
ATOM 2112 C CA . ASN A 1 260 ? -5.313 3.900 24.967 1.00 90.00 260 ASN A CA 1
ATOM 2113 C C . ASN A 1 260 ? -4.775 4.350 23.605 1.00 90.00 260 ASN A C 1
ATOM 2115 O O . ASN A 1 260 ? -4.101 3.567 22.946 1.00 90.00 260 ASN A O 1
ATOM 2119 N N . MET A 1 261 ? -4.989 5.613 23.221 1.00 91.94 261 MET A N 1
ATOM 2120 C CA . MET A 1 261 ? -4.463 6.170 21.971 1.00 91.94 261 MET A CA 1
ATOM 2121 C C . MET A 1 261 ? -2.940 6.054 21.897 1.00 91.94 261 MET A C 1
ATOM 2123 O O . MET A 1 261 ? -2.420 5.548 20.909 1.00 91.94 261 MET A O 1
ATOM 2127 N N . VAL A 1 262 ? -2.225 6.451 22.956 1.00 94.19 262 VAL A N 1
ATOM 2128 C CA . VAL A 1 262 ? -0.760 6.313 23.010 1.00 94.19 262 VAL A CA 1
ATOM 2129 C C . VAL A 1 262 ? -0.352 4.844 22.869 1.00 94.19 262 VAL A C 1
ATOM 2131 O O . VAL A 1 262 ? 0.530 4.526 22.075 1.00 94.19 262 VAL A O 1
ATOM 2134 N N . GLY A 1 263 ? -1.019 3.933 23.583 1.00 94.50 263 GLY A N 1
ATOM 2135 C CA . GLY A 1 263 ? -0.745 2.497 23.492 1.00 94.50 263 GLY A CA 1
ATOM 2136 C C . GLY A 1 263 ? -0.978 1.916 22.093 1.00 94.50 263 GLY A C 1
ATOM 2137 O O . GLY A 1 263 ? -0.155 1.143 21.605 1.00 94.50 263 GLY A O 1
ATOM 2138 N N . TYR A 1 264 ? -2.067 2.303 21.427 1.00 95.31 264 TYR A N 1
ATOM 2139 C CA . TYR A 1 264 ? -2.389 1.868 20.068 1.00 95.31 264 TYR A CA 1
ATOM 2140 C C . TYR A 1 264 ? -1.385 2.404 19.048 1.00 95.31 264 TYR A C 1
ATOM 2142 O O . TYR A 1 264 ? -0.866 1.628 18.247 1.00 95.31 264 TYR A O 1
ATOM 2150 N N . THR A 1 265 ? -1.022 3.685 19.134 1.00 96.56 265 THR A N 1
ATOM 2151 C CA . THR A 1 265 ? 0.009 4.287 18.277 1.00 96.56 265 THR A CA 1
ATOM 2152 C C . THR A 1 265 ? 1.369 3.620 18.465 1.00 96.56 265 THR A C 1
ATOM 2154 O O . THR A 1 265 ? 2.051 3.341 17.483 1.00 96.56 265 THR A O 1
ATOM 2157 N N . LEU A 1 266 ? 1.762 3.308 19.706 1.00 96.56 266 LEU A N 1
ATOM 2158 C CA . LEU A 1 266 ? 3.001 2.570 19.972 1.00 96.56 266 LEU A CA 1
ATOM 2159 C C . LEU A 1 266 ? 2.958 1.162 19.374 1.00 96.56 266 LEU A C 1
ATOM 2161 O O . LEU A 1 266 ? 3.934 0.729 18.768 1.00 96.56 266 LEU A O 1
ATOM 2165 N N . SER A 1 267 ? 1.828 0.462 19.499 1.00 96.81 267 SER A N 1
ATOM 2166 C CA . SER A 1 267 ? 1.651 -0.864 18.901 1.00 96.81 267 SER A CA 1
ATOM 2167 C C . SER A 1 267 ? 1.778 -0.819 17.375 1.00 96.81 267 SER A C 1
ATOM 2169 O O . SER A 1 267 ? 2.508 -1.617 16.789 1.00 96.81 267 SER A O 1
ATOM 2171 N N . TRP A 1 268 ? 1.147 0.171 16.739 1.00 98.00 268 TRP A N 1
ATOM 2172 C CA . TRP A 1 268 ? 1.298 0.433 15.308 1.00 98.00 268 TRP A CA 1
ATOM 2173 C C . TRP A 1 268 ? 2.748 0.727 14.931 1.00 98.00 268 TRP A C 1
ATOM 2175 O O . TRP A 1 268 ? 3.271 0.118 14.001 1.00 98.00 268 TRP A O 1
ATOM 2185 N N . GLY A 1 269 ? 3.437 1.573 15.701 1.00 97.19 269 GLY A N 1
ATOM 2186 C CA . GLY A 1 269 ? 4.844 1.903 15.474 1.00 97.19 269 GLY A CA 1
ATOM 2187 C C . GLY A 1 269 ? 5.770 0.688 15.574 1.00 97.19 269 GLY A C 1
ATOM 2188 O O . GLY A 1 269 ? 6.676 0.542 14.755 1.00 97.19 269 GLY A O 1
ATOM 2189 N N . ILE A 1 270 ? 5.515 -0.222 16.522 1.00 97.31 270 ILE A N 1
ATOM 2190 C CA . ILE A 1 270 ? 6.243 -1.495 16.646 1.00 97.31 270 ILE A CA 1
ATOM 2191 C C . ILE A 1 270 ? 5.999 -2.377 15.417 1.00 97.31 270 ILE A C 1
ATOM 2193 O O . ILE A 1 270 ? 6.950 -2.937 14.876 1.00 97.31 270 ILE A O 1
ATOM 2197 N N . GLY A 1 271 ? 4.751 -2.485 14.956 1.00 97.81 271 GLY A N 1
ATOM 2198 C CA . GLY A 1 271 ? 4.408 -3.261 13.763 1.00 97.81 271 GLY A CA 1
ATOM 2199 C C . GLY A 1 271 ? 5.071 -2.702 12.506 1.00 97.81 271 GLY A C 1
ATOM 2200 O O . GLY A 1 271 ? 5.735 -3.434 11.775 1.00 97.81 271 GLY A O 1
ATOM 2201 N N . TYR A 1 272 ? 4.958 -1.390 12.309 1.00 97.00 272 TYR A N 1
ATOM 2202 C CA . TYR A 1 272 ? 5.506 -0.666 11.167 1.00 97.00 272 TYR A CA 1
ATOM 2203 C C . TYR A 1 272 ? 7.040 -0.726 11.127 1.00 97.00 272 TYR A C 1
ATOM 2205 O O . TYR A 1 272 ? 7.635 -1.212 10.164 1.00 97.00 272 TYR A O 1
ATOM 2213 N N . GLY A 1 273 ? 7.694 -0.292 12.209 1.00 95.31 273 GLY A N 1
ATOM 2214 C CA . GLY A 1 273 ? 9.153 -0.278 12.309 1.00 95.31 273 GLY A CA 1
ATOM 2215 C C . GLY A 1 273 ? 9.754 -1.682 12.322 1.00 95.31 273 GLY A C 1
ATOM 2216 O O . GLY A 1 273 ? 10.763 -1.930 11.661 1.00 95.31 273 GLY A O 1
ATOM 2217 N N . GLY A 1 274 ? 9.106 -2.625 13.013 1.00 96.75 274 GLY A N 1
ATOM 2218 C CA . GLY A 1 274 ? 9.517 -4.025 13.030 1.00 96.75 274 GLY A CA 1
ATOM 2219 C C . GLY A 1 274 ? 9.474 -4.648 11.638 1.00 96.75 274 GLY A C 1
ATOM 2220 O O . GLY A 1 274 ? 10.419 -5.330 11.240 1.00 96.75 274 GLY A O 1
ATOM 2221 N N . MET A 1 275 ? 8.411 -4.388 10.872 1.00 97.06 275 MET A N 1
ATOM 2222 C CA . MET A 1 275 ? 8.269 -4.927 9.522 1.00 97.06 275 MET A CA 1
ATOM 2223 C C . MET A 1 275 ? 9.344 -4.365 8.581 1.00 97.06 275 MET A C 1
ATOM 2225 O O . MET A 1 275 ? 9.945 -5.112 7.816 1.00 97.06 275 MET A O 1
ATOM 2229 N N . TRP A 1 276 ? 9.687 -3.080 8.660 1.00 94.44 276 TRP A N 1
ATOM 2230 C CA . TRP A 1 276 ? 10.838 -2.547 7.917 1.00 94.44 276 TRP A CA 1
ATOM 2231 C C . TRP A 1 276 ? 12.169 -3.178 8.326 1.00 94.44 276 TRP A C 1
ATOM 2233 O O . TRP A 1 276 ? 12.945 -3.595 7.464 1.00 94.44 276 TRP A O 1
ATOM 2243 N N . ALA A 1 277 ? 12.419 -3.299 9.630 1.00 94.81 277 ALA A N 1
ATOM 2244 C CA . ALA A 1 277 ? 13.646 -3.907 10.129 1.00 94.81 277 ALA A CA 1
ATOM 2245 C C . ALA A 1 277 ? 13.808 -5.348 9.619 1.00 94.81 277 ALA A C 1
ATOM 2247 O O . ALA A 1 277 ? 14.899 -5.737 9.194 1.00 94.81 277 ALA A O 1
ATOM 2248 N N . SER A 1 278 ? 12.722 -6.127 9.581 1.00 96.00 278 SER A N 1
ATOM 2249 C CA . SER A 1 278 ? 12.762 -7.490 9.049 1.00 96.00 278 SER A CA 1
ATOM 2250 C C . SER A 1 278 ? 13.061 -7.522 7.546 1.00 96.00 278 SER A C 1
ATOM 2252 O O . SER A 1 278 ? 13.848 -8.374 7.125 1.00 96.00 278 SER A O 1
ATOM 2254 N N . LYS A 1 279 ? 12.565 -6.563 6.743 1.00 94.94 279 LYS A N 1
ATOM 2255 C CA . LYS A 1 279 ? 12.961 -6.443 5.324 1.00 94.94 279 LYS A CA 1
ATOM 2256 C C . LYS A 1 279 ? 14.463 -6.283 5.180 1.00 94.94 279 LYS A C 1
ATOM 2258 O O . LYS A 1 279 ? 15.071 -6.979 4.365 1.00 94.94 279 LYS A O 1
ATOM 2263 N N . TRP A 1 280 ? 15.054 -5.360 5.933 1.00 94.31 280 TRP A N 1
ATOM 2264 C CA . TRP A 1 280 ? 16.477 -5.048 5.817 1.00 94.31 280 TRP A CA 1
ATOM 2265 C C . TRP A 1 280 ? 17.339 -6.237 6.214 1.00 94.31 280 TRP A C 1
ATOM 2267 O O . TRP A 1 280 ? 18.290 -6.555 5.502 1.00 94.31 280 TRP A O 1
ATOM 2277 N N . LEU A 1 281 ? 16.975 -6.933 7.293 1.00 94.44 281 LEU A N 1
ATOM 2278 C CA . LEU A 1 281 ? 17.675 -8.136 7.738 1.00 94.44 281 LEU A CA 1
ATOM 2279 C C . LEU A 1 281 ? 17.592 -9.251 6.689 1.00 94.44 281 LEU A C 1
ATOM 2281 O O . LEU A 1 281 ? 18.625 -9.737 6.233 1.00 94.44 281 LEU A O 1
ATOM 2285 N N . ILE A 1 282 ? 16.383 -9.616 6.253 1.00 95.19 282 ILE A N 1
ATOM 2286 C CA . ILE A 1 282 ? 16.186 -10.728 5.312 1.00 95.19 282 ILE A CA 1
ATOM 2287 C C . ILE A 1 282 ? 16.840 -10.421 3.960 1.00 95.19 282 ILE A C 1
ATOM 2289 O O . ILE A 1 282 ? 17.528 -11.269 3.393 1.00 95.19 282 ILE A O 1
ATOM 2293 N N . SER A 1 283 ? 16.690 -9.194 3.458 1.00 94.06 283 SER A N 1
ATOM 2294 C CA . SER A 1 283 ? 17.281 -8.806 2.172 1.00 94.06 283 SER A CA 1
ATOM 2295 C C . SER A 1 283 ? 18.800 -8.752 2.241 1.00 94.06 283 SER A C 1
ATOM 2297 O O . SER A 1 283 ? 19.450 -9.173 1.290 1.00 94.06 283 SER A O 1
ATOM 2299 N N . SER A 1 284 ? 19.377 -8.318 3.368 1.00 92.88 284 SER A N 1
ATOM 2300 C CA . SER A 1 284 ? 20.835 -8.334 3.533 1.00 92.88 284 SER A CA 1
ATOM 2301 C C . SER A 1 284 ? 21.393 -9.758 3.511 1.00 92.88 284 SER A C 1
ATOM 2303 O O . SER A 1 284 ? 22.427 -10.009 2.895 1.00 92.88 284 SER A O 1
ATOM 2305 N N . LEU A 1 285 ? 20.677 -10.710 4.119 1.00 93.94 285 LEU A N 1
ATOM 2306 C CA . LEU A 1 285 ? 21.052 -12.126 4.105 1.00 93.94 285 LEU A CA 1
ATOM 2307 C C . LEU A 1 285 ? 20.942 -12.743 2.701 1.00 93.94 285 LEU A C 1
ATOM 2309 O O . LEU A 1 285 ? 21.851 -13.449 2.268 1.00 93.94 285 LEU A O 1
ATOM 2313 N N . ILE A 1 286 ? 19.848 -12.474 1.983 1.00 93.56 286 ILE A N 1
ATOM 2314 C CA . ILE A 1 286 ? 19.574 -13.083 0.669 1.00 93.56 286 ILE A CA 1
ATOM 2315 C C . ILE A 1 286 ? 20.448 -12.481 -0.434 1.00 93.56 286 ILE A C 1
ATOM 2317 O O . ILE A 1 286 ? 20.968 -13.216 -1.273 1.00 93.56 286 ILE A O 1
ATOM 2321 N N . LEU A 1 287 ? 20.609 -11.156 -0.440 1.00 91.88 287 LEU A N 1
ATOM 2322 C CA . LEU A 1 287 ? 21.366 -10.440 -1.469 1.00 91.88 287 LEU A CA 1
ATOM 2323 C C . LEU A 1 287 ? 22.868 -10.404 -1.170 1.00 91.88 287 LEU A C 1
ATOM 2325 O O . LEU A 1 287 ? 23.650 -10.115 -2.067 1.00 91.88 287 LEU A O 1
ATOM 2329 N N . ARG A 1 288 ? 23.276 -10.730 0.067 1.00 89.31 288 ARG A N 1
ATOM 2330 C CA . ARG A 1 288 ? 24.658 -10.594 0.562 1.00 89.31 288 ARG A CA 1
ATOM 2331 C C . ARG A 1 288 ? 25.188 -9.159 0.445 1.00 89.31 288 ARG A C 1
ATOM 2333 O O . ARG A 1 288 ? 26.376 -8.933 0.239 1.00 89.31 288 ARG A O 1
ATOM 2340 N N . GLU A 1 289 ? 24.292 -8.195 0.616 1.00 87.62 289 GLU A N 1
ATOM 2341 C CA . GLU A 1 289 ? 24.564 -6.759 0.578 1.00 87.62 289 GLU A CA 1
ATOM 2342 C C . GLU A 1 289 ? 24.125 -6.116 1.893 1.00 87.62 289 GLU A C 1
ATOM 2344 O O . GLU A 1 289 ? 23.219 -6.603 2.564 1.00 87.62 289 GLU A O 1
ATOM 2349 N N . ASN A 1 290 ? 24.723 -4.988 2.274 1.00 85.00 290 ASN A N 1
ATOM 2350 C CA . ASN A 1 290 ? 24.307 -4.283 3.485 1.00 85.00 290 ASN A CA 1
ATOM 2351 C C . ASN A 1 290 ? 23.132 -3.333 3.193 1.00 85.00 290 ASN A C 1
ATOM 2353 O O . ASN A 1 290 ? 23.306 -2.121 3.036 1.00 85.00 290 ASN A O 1
ATOM 2357 N N . VAL A 1 291 ? 21.921 -3.894 3.119 1.00 82.19 291 VAL A N 1
ATOM 2358 C CA . VAL A 1 291 ? 20.686 -3.129 2.868 1.00 82.19 291 VAL A CA 1
ATOM 2359 C C . VAL A 1 291 ? 20.373 -2.196 4.039 1.00 82.19 291 VAL A C 1
ATOM 2361 O O . VAL A 1 291 ? 19.866 -1.096 3.825 1.00 82.19 291 VAL A O 1
ATOM 2364 N N . LEU A 1 292 ? 20.731 -2.589 5.267 1.00 78.62 292 LEU A N 1
ATOM 2365 C CA . LEU A 1 292 ? 20.558 -1.754 6.457 1.00 78.62 292 LEU A CA 1
ATOM 2366 C C . LEU A 1 292 ? 21.354 -0.448 6.345 1.00 78.62 292 LEU A C 1
ATOM 2368 O O . LEU A 1 292 ? 20.791 0.626 6.541 1.00 78.62 292 LEU A O 1
ATOM 2372 N N . LYS A 1 293 ? 22.637 -0.528 5.970 1.00 77.25 293 LYS A N 1
ATOM 2373 C CA . LYS A 1 293 ? 23.476 0.656 5.743 1.00 77.25 293 LYS A CA 1
ATOM 2374 C C . LYS A 1 293 ? 22.870 1.556 4.667 1.00 77.25 293 LYS A C 1
ATOM 2376 O O . LYS A 1 293 ? 22.695 2.743 4.897 1.00 77.25 293 LYS A O 1
ATOM 2381 N N . ASN A 1 294 ? 22.456 0.981 3.537 1.00 75.94 294 ASN A N 1
ATOM 2382 C CA . ASN A 1 294 ? 21.807 1.731 2.460 1.00 75.94 294 ASN A CA 1
ATOM 2383 C C . ASN A 1 294 ? 20.524 2.458 2.927 1.00 75.94 294 ASN A C 1
ATOM 2385 O O . ASN A 1 294 ? 20.270 3.600 2.531 1.00 75.94 294 ASN A O 1
ATOM 2389 N N . ALA A 1 295 ? 19.718 1.806 3.772 1.00 74.25 295 ALA A N 1
ATOM 2390 C CA . ALA A 1 295 ? 18.512 2.389 4.349 1.00 74.25 295 ALA A CA 1
ATOM 2391 C C . ALA A 1 295 ? 18.838 3.560 5.289 1.00 74.25 295 ALA A C 1
ATOM 2393 O O . ALA A 1 295 ? 18.234 4.624 5.149 1.00 74.25 295 ALA A O 1
ATOM 2394 N N . VAL A 1 296 ? 19.815 3.387 6.187 1.00 76.19 296 VAL A N 1
ATOM 2395 C CA . VAL A 1 296 ? 20.266 4.427 7.125 1.00 76.19 296 VAL A CA 1
ATOM 2396 C C . VAL A 1 296 ? 20.878 5.612 6.384 1.00 76.19 296 VAL A C 1
ATOM 2398 O O . VAL A 1 296 ? 20.469 6.738 6.641 1.00 76.19 296 VAL A O 1
ATOM 2401 N N . ASP A 1 297 ? 21.770 5.377 5.419 1.00 75.81 297 ASP A N 1
ATOM 2402 C CA . ASP A 1 297 ? 22.415 6.437 4.633 1.00 75.81 297 ASP A CA 1
ATOM 2403 C C . ASP A 1 297 ? 21.375 7.294 3.902 1.00 75.81 297 ASP A C 1
ATOM 2405 O O . ASP A 1 297 ? 21.486 8.516 3.833 1.00 75.81 297 ASP A O 1
ATOM 2409 N N . THR A 1 298 ? 20.303 6.676 3.397 1.00 74.38 298 THR A N 1
ATOM 2410 C CA . THR A 1 298 ? 19.245 7.444 2.733 1.00 74.38 298 THR A CA 1
ATOM 2411 C C . THR A 1 298 ? 18.274 8.099 3.702 1.00 74.38 298 THR A C 1
ATOM 2413 O O . THR A 1 298 ? 17.761 9.171 3.398 1.00 74.38 298 THR A O 1
ATOM 2416 N N . ALA A 1 299 ? 18.000 7.492 4.858 1.00 73.44 299 ALA A N 1
ATOM 2417 C CA . ALA A 1 299 ? 17.255 8.173 5.909 1.00 73.44 299 ALA A CA 1
ATOM 2418 C C . ALA A 1 299 ? 18.018 9.429 6.353 1.00 73.44 299 ALA A C 1
ATOM 2420 O O . ALA A 1 299 ? 17.429 10.504 6.368 1.00 73.44 299 ALA A O 1
ATOM 2421 N N . ALA A 1 300 ? 19.329 9.304 6.584 1.00 69.44 300 ALA A N 1
ATOM 2422 C CA . ALA A 1 300 ? 20.237 10.403 6.891 1.00 69.44 300 ALA A CA 1
ATOM 2423 C C . ALA A 1 300 ? 20.230 11.472 5.791 1.00 69.44 300 ALA A C 1
ATOM 2425 O O . ALA A 1 300 ? 20.078 12.641 6.106 1.00 69.44 300 ALA A O 1
ATOM 2426 N N . PHE A 1 301 ? 20.288 11.082 4.515 1.00 67.75 301 PHE A N 1
ATOM 2427 C CA . PHE A 1 301 ? 20.174 12.011 3.383 1.00 67.75 301 PHE A CA 1
ATOM 2428 C C . PHE A 1 301 ? 18.804 12.711 3.290 1.00 67.75 301 PHE A C 1
ATOM 2430 O O . PHE A 1 301 ? 18.698 13.838 2.829 1.00 67.75 301 PHE A O 1
ATOM 2437 N N . ARG A 1 302 ? 17.716 12.057 3.708 1.00 68.31 302 ARG A N 1
ATOM 2438 C CA . ARG A 1 302 ? 16.371 12.664 3.683 1.00 68.31 302 ARG A CA 1
ATOM 2439 C C . ARG A 1 302 ? 16.126 13.617 4.846 1.00 68.31 302 ARG A C 1
ATOM 2441 O O . ARG A 1 302 ? 15.300 14.513 4.717 1.00 68.31 302 ARG A O 1
ATOM 2448 N N . VAL A 1 303 ? 16.803 13.403 5.971 1.00 67.25 303 VAL A N 1
ATOM 2449 C CA . VAL A 1 303 ? 16.769 14.314 7.124 1.00 67.25 303 VAL A CA 1
ATOM 2450 C C . VAL A 1 303 ? 17.934 15.300 7.117 1.00 67.25 303 VAL A C 1
ATOM 2452 O O . VAL A 1 303 ? 17.982 16.178 7.977 1.00 67.25 303 VAL A O 1
ATOM 2455 N N . SER A 1 304 ? 18.881 15.164 6.182 1.00 62.34 304 SER A N 1
ATOM 2456 C CA . SER A 1 304 ? 20.014 16.069 6.100 1.00 62.34 304 SER A CA 1
ATOM 2457 C C . SER A 1 304 ? 19.532 17.433 5.656 1.00 62.34 304 SER A C 1
ATOM 2459 O O . SER A 1 304 ? 18.817 17.591 4.670 1.00 62.34 304 SER A O 1
ATOM 2461 N N . THR A 1 305 ? 19.985 18.432 6.393 1.00 58.47 305 THR A N 1
ATOM 2462 C CA . THR A 1 305 ? 19.810 19.841 6.075 1.00 58.47 305 THR A CA 1
ATOM 2463 C C . THR A 1 305 ? 20.696 20.280 4.912 1.00 58.47 305 THR A C 1
ATOM 2465 O O . THR A 1 305 ? 20.509 21.371 4.397 1.00 58.47 305 THR A O 1
ATOM 2468 N N . SER A 1 306 ? 21.655 19.466 4.467 1.00 56.16 306 SER A N 1
ATOM 2469 C CA . SER A 1 306 ? 22.539 19.785 3.348 1.00 56.16 306 SER A CA 1
ATOM 2470 C C . SER A 1 306 ? 22.066 19.168 2.031 1.00 56.16 306 SER A C 1
ATOM 2472 O O . SER A 1 306 ? 21.783 17.973 1.956 1.00 56.16 306 SER A O 1
ATOM 2474 N N . ASN A 1 307 ? 22.035 19.975 0.969 1.00 52.38 307 ASN A N 1
ATOM 2475 C CA . ASN A 1 307 ? 21.868 19.502 -0.405 1.00 52.38 307 ASN A CA 1
ATOM 2476 C C . ASN A 1 307 ? 22.949 20.144 -1.288 1.00 52.38 307 ASN A C 1
ATOM 2478 O O . ASN A 1 307 ? 22.851 21.312 -1.656 1.00 52.38 307 ASN A O 1
ATOM 2482 N N . GLY A 1 308 ? 24.019 19.402 -1.592 1.00 64.06 308 GLY A N 1
ATOM 2483 C CA . GLY A 1 308 ? 25.213 19.973 -2.228 1.00 64.06 308 GLY A CA 1
ATOM 2484 C C . GLY A 1 308 ? 26.029 20.824 -1.247 1.00 64.06 308 GLY A C 1
ATOM 2485 O O . GLY A 1 308 ? 26.341 20.352 -0.155 1.00 64.06 308 GLY A O 1
ATOM 2486 N N . ASN A 1 309 ? 26.372 22.059 -1.630 1.00 53.84 309 ASN A N 1
ATOM 2487 C CA . ASN A 1 309 ? 27.126 23.001 -0.784 1.00 53.84 309 ASN A CA 1
ATOM 2488 C C . ASN A 1 309 ? 26.243 23.828 0.167 1.00 53.84 309 ASN A C 1
ATOM 2490 O O . ASN A 1 309 ? 26.777 24.541 1.014 1.00 53.84 309 ASN A O 1
ATOM 2494 N N . ASP A 1 310 ? 24.918 23.728 0.051 1.00 57.97 310 ASP A N 1
ATOM 2495 C CA . ASP A 1 310 ? 23.996 24.561 0.815 1.00 57.97 310 ASP A CA 1
ATOM 2496 C C . ASP A 1 310 ? 23.412 23.784 1.995 1.00 57.97 310 ASP A C 1
ATOM 2498 O O . ASP A 1 310 ? 22.779 22.738 1.825 1.00 57.97 310 ASP A O 1
ATOM 2502 N N . THR A 1 311 ? 23.608 24.309 3.203 1.00 67.50 311 THR A N 1
ATOM 2503 C CA . THR A 1 311 ? 22.935 23.862 4.428 1.00 67.50 311 THR A CA 1
ATOM 2504 C C . THR A 1 311 ? 21.697 24.708 4.687 1.00 67.50 311 THR A C 1
ATOM 2506 O O . THR A 1 311 ? 21.795 25.894 4.988 1.00 67.50 311 THR A O 1
ATOM 2509 N N . TRP A 1 312 ? 20.537 24.073 4.612 1.00 66.31 312 TRP A N 1
ATOM 2510 C CA . TRP A 1 312 ? 19.217 24.628 4.854 1.00 66.31 312 TRP A CA 1
ATOM 2511 C C . TRP A 1 312 ? 18.793 24.358 6.289 1.00 66.31 312 TRP A C 1
ATOM 2513 O O . TRP A 1 312 ? 18.585 23.213 6.686 1.00 66.31 312 TRP A O 1
ATOM 2523 N N . THR A 1 313 ? 18.605 25.400 7.088 1.00 72.94 313 THR A N 1
ATOM 2524 C CA . THR A 1 313 ? 17.971 25.228 8.395 1.00 72.94 313 THR A CA 1
ATOM 2525 C C . THR A 1 313 ? 16.455 25.081 8.235 1.00 72.94 313 THR A C 1
ATOM 2527 O O . THR A 1 313 ? 15.862 25.539 7.256 1.00 72.94 313 THR A O 1
ATOM 2530 N N . HIS A 1 314 ? 15.781 24.495 9.231 1.00 67.50 314 HIS A N 1
ATOM 2531 C CA . HIS A 1 314 ? 14.311 24.460 9.264 1.00 67.50 314 HIS A CA 1
ATOM 2532 C C . HIS A 1 314 ? 13.680 25.859 9.132 1.00 67.50 314 HIS A C 1
ATOM 2534 O O . HIS A 1 314 ? 12.581 25.987 8.593 1.00 67.50 314 HIS A O 1
ATOM 2540 N N . MET A 1 315 ? 14.383 26.900 9.591 1.00 69.06 315 MET A N 1
ATOM 2541 C CA . MET A 1 315 ? 13.944 28.290 9.493 1.00 69.06 315 MET A CA 1
ATOM 2542 C C . MET A 1 315 ? 14.021 28.823 8.055 1.00 69.06 315 MET A C 1
ATOM 2544 O O . MET A 1 315 ? 13.161 29.601 7.649 1.00 69.06 315 MET A O 1
ATOM 2548 N N . ASP A 1 316 ? 15.006 28.385 7.271 1.00 75.69 316 ASP A N 1
ATOM 2549 C CA . ASP A 1 316 ? 15.159 28.792 5.868 1.00 75.69 316 ASP A CA 1
ATOM 2550 C C . ASP A 1 316 ? 14.043 28.200 5.007 1.00 75.69 316 ASP A C 1
ATOM 2552 O O . ASP A 1 316 ? 13.421 28.909 4.218 1.00 75.69 316 ASP A O 1
ATOM 2556 N N . VAL A 1 317 ? 13.699 26.931 5.249 1.00 72.12 317 VAL A N 1
ATOM 2557 C CA . VAL A 1 317 ? 12.548 26.274 4.609 1.00 72.12 317 VAL A CA 1
ATOM 2558 C C . VAL A 1 317 ? 11.242 26.993 4.962 1.00 72.12 317 VAL A C 1
ATOM 2560 O O . VAL A 1 317 ? 10.418 27.254 4.087 1.00 72.12 317 VAL A O 1
ATOM 2563 N N . TRP A 1 318 ? 11.062 27.373 6.231 1.00 69.88 318 TRP A N 1
ATOM 2564 C CA . TRP A 1 318 ? 9.897 28.146 6.673 1.00 69.88 318 TRP A CA 1
ATOM 2565 C C . TRP A 1 318 ? 9.797 29.509 5.979 1.00 69.88 318 TRP A C 1
ATOM 2567 O O . TRP A 1 318 ? 8.726 29.869 5.492 1.00 69.88 318 TRP A O 1
ATOM 2577 N N . LYS A 1 319 ? 10.906 30.251 5.887 1.00 75.25 319 LYS A N 1
ATOM 2578 C CA . LYS A 1 319 ? 10.951 31.557 5.212 1.00 75.25 319 LYS A CA 1
ATOM 2579 C C . LYS A 1 319 ? 10.614 31.448 3.729 1.00 75.25 319 LYS A C 1
ATOM 2581 O O . LYS A 1 319 ? 9.825 32.252 3.247 1.00 75.25 319 LYS A O 1
ATOM 2586 N N . VAL A 1 320 ? 11.159 30.447 3.036 1.00 75.81 320 VAL A N 1
ATOM 2587 C CA . VAL A 1 320 ? 10.877 30.204 1.612 1.00 75.81 320 VAL A CA 1
ATOM 2588 C C . VAL A 1 320 ? 9.412 29.824 1.387 1.00 75.81 320 VAL A C 1
ATOM 2590 O O . VAL A 1 320 ? 8.780 30.322 0.457 1.00 75.81 320 VAL A O 1
ATOM 2593 N N . ASN A 1 321 ? 8.835 28.996 2.259 1.00 70.94 321 ASN A N 1
ATOM 2594 C CA . ASN A 1 321 ? 7.422 28.623 2.159 1.00 70.94 321 ASN A CA 1
ATOM 2595 C C . ASN A 1 321 ? 6.486 29.814 2.409 1.00 70.94 321 ASN A C 1
ATOM 2597 O O . ASN A 1 321 ? 5.478 29.955 1.719 1.00 70.94 321 ASN A O 1
ATOM 2601 N N . ILE A 1 322 ? 6.829 30.701 3.348 1.00 71.56 322 ILE A N 1
ATOM 2602 C CA . ILE A 1 322 ? 6.072 31.938 3.580 1.00 71.56 322 ILE A CA 1
ATOM 2603 C C . ILE A 1 322 ? 6.233 32.903 2.399 1.00 71.56 322 ILE A C 1
ATOM 2605 O O . ILE A 1 322 ? 5.244 33.473 1.948 1.00 71.56 322 ILE A O 1
ATOM 2609 N N . SER A 1 323 ? 7.449 33.089 1.873 1.00 70.62 323 SER A N 1
ATOM 2610 C CA . SER A 1 323 ? 7.699 34.051 0.790 1.00 70.62 323 SER A CA 1
ATOM 2611 C C . SER A 1 323 ? 7.083 33.636 -0.545 1.00 70.62 323 SER A C 1
ATOM 2613 O O . SER A 1 323 ? 6.733 34.501 -1.341 1.00 70.62 323 SER A O 1
ATOM 2615 N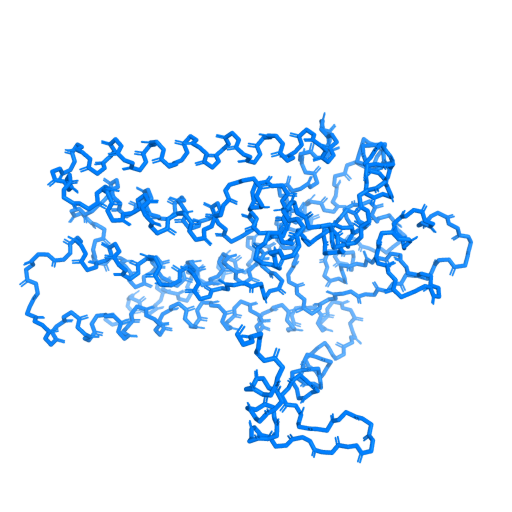 N . ASN A 1 324 ? 6.950 32.328 -0.781 1.00 61.25 324 ASN A N 1
ATOM 2616 C CA . ASN A 1 324 ? 6.362 31.758 -1.995 1.00 61.25 324 ASN A CA 1
ATOM 2617 C C . ASN A 1 324 ? 4.875 31.405 -1.839 1.00 61.25 324 ASN A C 1
ATOM 2619 O O . ASN A 1 324 ? 4.288 30.830 -2.755 1.00 61.25 324 ASN A O 1
ATOM 2623 N N . SER A 1 325 ? 4.256 31.729 -0.700 1.00 42.03 325 SER A N 1
ATOM 2624 C CA . SER A 1 325 ? 2.806 31.604 -0.557 1.00 42.03 325 SER A CA 1
ATOM 2625 C C . SER A 1 325 ? 2.131 32.649 -1.456 1.00 42.03 325 SER A C 1
ATOM 2627 O O . SER A 1 325 ? 2.477 33.831 -1.357 1.00 42.03 325 SER A O 1
ATOM 2629 N N . PRO A 1 326 ? 1.207 32.257 -2.354 1.00 50.91 326 PRO A N 1
ATOM 2630 C CA . PRO A 1 326 ? 0.473 33.225 -3.160 1.00 50.91 326 PRO A CA 1
ATOM 2631 C C . PRO A 1 326 ? -0.279 34.186 -2.230 1.00 50.91 326 PRO A C 1
ATOM 2633 O O . PRO A 1 326 ? -0.898 33.748 -1.259 1.00 50.91 326 PRO A O 1
ATOM 2636 N N . LYS A 1 327 ? -0.146 35.490 -2.500 1.00 46.50 327 LYS A N 1
ATOM 2637 C CA . LYS A 1 327 ? -0.848 36.553 -1.771 1.00 46.50 327 LYS A CA 1
ATOM 2638 C C . LYS A 1 327 ? -2.346 36.524 -2.021 1.00 46.50 327 LYS A C 1
ATOM 2640 O O . LYS A 1 327 ? -2.731 36.229 -3.175 1.00 46.50 327 LYS A O 1
#

Foldseek 3Di:
DVVVVVVLVVLLVCLLVVLLVLLLVLLVDDLVLLLVLLQVQLVVCVVCDQWHAPDPPDSLRTAGSQVVLLLSQLLNDDDPDPSSLSQQQSKGWDAPDPGSSVRSNCRVPPRTDIHGPNLANQSLSSVVNVCSSPHHLVVQLVVLLVLLVVLLVLLQVLCVVVVNNVCNVVVVVVCVSVPSSRLSSYSQSSQLRNVLSVLSSVCSVCLVPCLVVLLVSLLVLLQSCRNRHPPDCSVVSLVSSLVSSVSSPPPDDPVRSVVVSVSSVVSSVCSNVVNSVSSQVSSCVVVVHNSVVVNVVVVCVVPFCDDPPDRHDPVNVVVVCVVPPDD